Protein AF-0000000077376831 (afdb_homodimer)

Structure (mmCIF, N/CA/C/O backbone):
data_AF-0000000077376831-model_v1
#
loop_
_entity.id
_entity.type
_entity.pdbx_description
1 polymer 'RING-type domain-containing protein'
#
loop_
_atom_site.group_PDB
_atom_site.id
_atom_site.type_symbol
_atom_site.label_atom_id
_atom_site.label_alt_id
_atom_site.label_comp_id
_atom_site.label_asym_id
_atom_site.label_entity_id
_atom_site.label_seq_id
_atom_site.pdbx_PDB_ins_code
_atom_site.Cartn_x
_atom_site.Cartn_y
_atom_site.Cartn_z
_atom_site.occupancy
_atom_site.B_iso_or_equiv
_atom_site.auth_seq_id
_atom_site.auth_comp_id
_atom_site.auth_asym_id
_atom_site.auth_atom_id
_atom_site.pdbx_PDB_model_num
ATOM 1 N N . ILE A 1 1 ? -4.656 88.625 36.906 1 61.59 1 ILE A N 1
ATOM 2 C CA . ILE A 1 1 ? -3.51 87.75 37.031 1 61.59 1 ILE A CA 1
ATOM 3 C C . ILE A 1 1 ? -3.975 86.375 37.5 1 61.59 1 ILE A C 1
ATOM 5 O O . ILE A 1 1 ? -3.568 85.312 36.969 1 61.59 1 ILE A O 1
ATOM 9 N N . GLN A 1 2 ? -4.918 86.375 38.406 1 67.75 2 GLN A N 1
ATOM 10 C CA . GLN A 1 2 ? -5.398 85.125 38.906 1 67.75 2 GLN A CA 1
ATOM 11 C C . GLN A 1 2 ? -6.211 84.312 37.875 1 67.75 2 GLN A C 1
ATOM 13 O O . GLN A 1 2 ? -6.074 83.125 37.75 1 67.75 2 GLN A O 1
ATOM 18 N N . LYS A 1 3 ? -6.879 85.062 37.125 1 75.44 3 LYS A N 1
ATOM 19 C CA . LYS A 1 3 ? -7.738 84.438 36.094 1 75.44 3 LYS A CA 1
ATOM 20 C C . LYS A 1 3 ? -6.914 83.875 34.938 1 75.44 3 LYS A C 1
ATOM 22 O O . LYS A 1 3 ? -7.195 82.812 34.469 1 75.44 3 LYS A O 1
ATOM 27 N N . VAL A 1 4 ? -5.871 84.5 34.688 1 74.19 4 VAL A N 1
ATOM 28 C CA . VAL A 1 4 ? -4.996 84.125 33.594 1 74.19 4 VAL A CA 1
ATOM 29 C C . VAL A 1 4 ? -4.227 82.812 33.969 1 74.19 4 VAL A C 1
ATOM 31 O O . VAL A 1 4 ? -4.074 81.938 33.125 1 74.19 4 VAL A O 1
ATOM 34 N N . LEU A 1 5 ? -3.91 82.812 35.25 1 74.25 5 LEU A N 1
ATOM 35 C CA . LEU A 1 5 ? -3.172 81.625 35.75 1 74.25 5 LEU A CA 1
ATOM 36 C C . LEU A 1 5 ? -4.055 80.375 35.75 1 74.25 5 LEU A C 1
ATOM 38 O O . LEU A 1 5 ? -3.605 79.312 35.375 1 74.25 5 LEU A O 1
ATOM 42 N N . ALA A 1 6 ? -5.262 80.75 36.125 1 76.25 6 ALA A N 1
ATOM 43 C CA . ALA A 1 6 ? -6.23 79.688 36.156 1 76.25 6 ALA A CA 1
ATOM 44 C C . ALA A 1 6 ? -6.52 79.125 34.781 1 76.25 6 ALA A C 1
ATOM 46 O O . ALA A 1 6 ? -6.613 77.938 34.562 1 76.25 6 ALA A O 1
ATOM 47 N N . ASP A 1 7 ? -6.5 80 33.781 1 79.94 7 ASP A N 1
ATOM 48 C CA . ASP A 1 7 ? -6.781 79.625 32.406 1 79.94 7 ASP A CA 1
ATOM 49 C C . ASP A 1 7 ? -5.617 78.875 31.781 1 79.94 7 ASP A C 1
ATOM 51 O O . ASP A 1 7 ? -5.832 77.875 31.031 1 79.94 7 ASP A O 1
ATOM 55 N N . ASP A 1 8 ? -4.445 79.25 32.25 1 81.38 8 ASP A N 1
ATOM 56 C CA . ASP A 1 8 ? -3.246 78.562 31.781 1 81.38 8 ASP A CA 1
ATOM 57 C C . ASP A 1 8 ? -3.152 77.188 32.312 1 81.38 8 ASP A C 1
ATOM 59 O O . ASP A 1 8 ? -2.787 76.25 31.594 1 81.38 8 ASP A O 1
A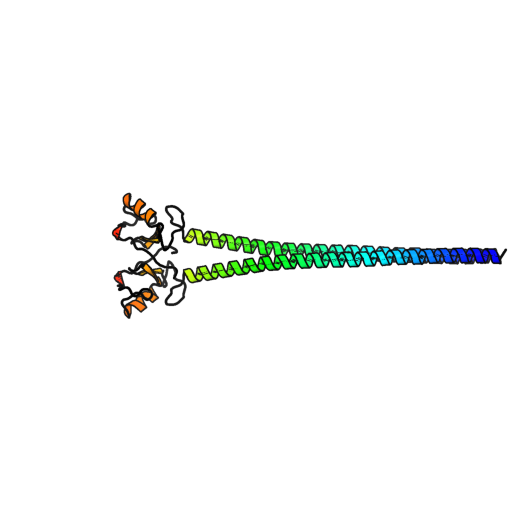TOM 63 N N . PHE A 1 9 ? -3.594 77.125 33.531 1 81.25 9 PHE A N 1
ATOM 64 C CA . PHE A 1 9 ? -3.562 75.875 34.188 1 81.25 9 PHE A CA 1
ATOM 65 C C . PHE A 1 9 ? -4.598 74.938 33.562 1 81.25 9 PHE A C 1
ATOM 67 O O . PHE A 1 9 ? -4.324 73.75 33.344 1 81.25 9 PHE A O 1
ATOM 74 N N . GLN A 1 10 ? -5.781 75.5 33.281 1 82 10 GLN A N 1
ATOM 75 C CA . GLN A 1 10 ? -6.844 74.688 32.656 1 82 10 GLN A CA 1
ATOM 76 C C . GLN A 1 10 ? -6.449 74.25 31.25 1 82 10 GLN A C 1
ATOM 78 O O . GLN A 1 10 ? -6.719 73.125 30.859 1 82 10 GLN A O 1
ATOM 83 N N . LYS A 1 11 ? -5.742 75.125 30.625 1 85.19 11 LYS A N 1
ATOM 84 C CA . LYS A 1 11 ? -5.285 74.812 29.266 1 85.19 11 LYS A CA 1
ATOM 85 C C . LYS A 1 11 ? -4.258 73.688 29.297 1 85.19 11 LYS A C 1
ATOM 87 O O . LYS A 1 11 ? -4.328 72.75 28.484 1 85.19 11 LYS A O 1
ATOM 92 N N . LYS A 1 12 ? -3.41 73.75 30.297 1 85.38 12 LYS A N 1
ATOM 93 C CA . LYS A 1 12 ? -2.383 72.688 30.438 1 85.38 12 LYS A CA 1
ATOM 94 C C . LYS A 1 12 ? -2.996 71.375 30.812 1 85.38 12 LYS A C 1
ATOM 96 O O . LYS A 1 12 ? -2.568 70.312 30.312 1 85.38 12 LYS A O 1
ATOM 101 N N . LEU A 1 13 ? -4.078 71.5 31.578 1 83.19 13 LEU A N 1
ATOM 102 C CA . LEU A 1 13 ? -4.793 70.312 31.984 1 83.19 13 LEU A CA 1
ATOM 103 C C . LEU A 1 13 ? -5.508 69.688 30.797 1 83.19 13 LEU A C 1
ATOM 105 O O . LEU A 1 13 ? -5.484 68.438 30.625 1 83.19 13 LEU A O 1
ATOM 109 N N . MET A 1 14 ? -6.066 70.5 29.938 1 84.25 14 MET A N 1
ATOM 110 C CA . MET A 1 14 ? -6.785 70.062 28.766 1 84.25 14 MET A CA 1
ATOM 111 C C . MET A 1 14 ? -5.832 69.375 27.75 1 84.25 14 MET A C 1
ATOM 113 O O . MET A 1 14 ? -6.152 68.375 27.141 1 84.25 14 MET A O 1
ATOM 117 N N . GLU A 1 15 ? -4.621 69.938 27.688 1 85.69 15 GLU A N 1
ATOM 118 C CA . GLU A 1 15 ? -3.602 69.438 26.781 1 85.69 15 GLU A CA 1
ATOM 119 C C . GLU A 1 15 ? -3.117 68.062 27.234 1 85.69 15 GLU A C 1
ATOM 121 O O . GLU A 1 15 ? -2.943 67.188 26.422 1 85.69 15 GLU A O 1
ATOM 126 N N . LYS A 1 16 ? -3.025 67.938 28.531 1 84.56 16 LYS A N 1
ATOM 127 C CA . LYS A 1 16 ? -2.555 66.688 29.078 1 84.56 16 LYS A CA 1
ATOM 128 C C . LYS A 1 16 ? -3.607 65.562 28.906 1 84.56 16 LYS A C 1
ATOM 130 O O . LYS A 1 16 ? -3.275 64.438 28.625 1 84.56 16 LYS A O 1
ATOM 135 N N . ASP A 1 17 ? -4.867 66 28.984 1 83.44 17 ASP A N 1
ATOM 136 C CA . ASP A 1 17 ? -5.965 65.062 28.812 1 83.44 17 ASP A CA 1
ATOM 137 C C . ASP A 1 17 ? -6.062 64.625 27.359 1 83.44 17 ASP A C 1
ATOM 139 O O . ASP A 1 17 ? -6.289 63.438 27.078 1 83.44 17 ASP A O 1
ATOM 143 N N . GLU A 1 18 ? -5.855 65.562 26.5 1 85.44 18 GLU A N 1
ATOM 144 C CA . GLU A 1 18 ? -5.883 65.25 25.078 1 85.44 18 GLU A CA 1
ATOM 145 C C . GLU A 1 18 ? -4.758 64.312 24.703 1 85.44 18 GLU A C 1
ATOM 147 O O . GLU A 1 18 ? -4.965 63.344 23.922 1 85.44 18 GLU A O 1
ATOM 152 N N . LEU A 1 19 ? -3.609 64.5 25.375 1 84.94 19 LEU A N 1
ATOM 153 C CA . LEU A 1 19 ? -2.465 63.625 25.141 1 84.94 19 LEU A CA 1
ATOM 154 C C . LEU A 1 19 ? -2.73 62.219 25.656 1 84.94 19 LEU A C 1
ATOM 156 O O . LEU A 1 19 ? -2.361 61.25 25.031 1 84.94 19 LEU A O 1
ATOM 160 N N . ARG A 1 20 ? -3.496 62.281 26.766 1 83.88 20 ARG A N 1
ATOM 161 C CA . ARG A 1 20 ? -3.848 61 27.359 1 83.88 20 ARG A CA 1
ATOM 162 C C . ARG A 1 20 ? -4.793 60.188 26.453 1 83.88 20 ARG A C 1
ATOM 164 O O . ARG A 1 20 ? -4.59 59 26.219 1 83.88 20 ARG A O 1
ATOM 171 N N . VAL A 1 21 ? -5.781 60.844 25.875 1 84.06 21 VAL A N 1
ATOM 172 C CA . VAL A 1 21 ? -6.777 60.188 25.016 1 84.06 21 VAL A CA 1
ATOM 173 C C . VAL A 1 21 ? -6.117 59.719 23.734 1 84.06 21 VAL A C 1
ATOM 175 O O . VAL A 1 21 ? -6.391 58.594 23.266 1 84.06 21 VAL A O 1
ATOM 178 N N . LYS A 1 22 ? -5.176 60.531 23.266 1 86.31 22 LYS A N 1
ATOM 179 C CA . LYS A 1 22 ? -4.473 60.156 22.031 1 86.31 22 LYS A CA 1
ATOM 180 C C . LYS A 1 22 ? -3.617 58.906 22.25 1 86.31 22 LYS A C 1
ATOM 182 O O . LYS A 1 22 ? -3.613 58 21.406 1 86.31 22 LYS A O 1
ATOM 187 N N . LEU A 1 23 ? -3.01 58.906 23.469 1 83.5 23 LEU A N 1
ATOM 188 C CA . LEU A 1 23 ? -2.158 57.781 23.797 1 83.5 23 LEU A CA 1
ATOM 189 C C . LEU A 1 23 ? -2.988 56.5 23.969 1 83.5 23 LEU A C 1
ATOM 191 O O . LEU A 1 23 ? -2.607 55.438 23.469 1 83.5 23 LEU A O 1
ATOM 195 N N . LEU A 1 24 ? -4.223 56.656 24.531 1 82.94 24 LEU A N 1
ATOM 196 C CA . LEU A 1 24 ? -5.121 55.5 24.734 1 82.94 24 LEU A CA 1
ATOM 197 C C . LEU A 1 24 ? -5.652 55 23.406 1 82.94 24 LEU A C 1
ATOM 199 O O . LEU A 1 24 ? -5.758 53.781 23.203 1 82.94 24 LEU A O 1
ATOM 203 N N . ASP A 1 25 ? -5.906 55.938 22.516 1 85.25 25 ASP A N 1
ATOM 204 C CA . ASP A 1 25 ? -6.426 55.562 21.203 1 85.25 25 ASP A CA 1
ATOM 205 C C . ASP A 1 25 ? -5.371 54.812 20.375 1 85.25 25 ASP A C 1
ATOM 207 O O . ASP A 1 25 ? -5.672 53.812 19.734 1 85.25 25 ASP A O 1
ATOM 211 N N . GLU A 1 26 ? -4.121 55.25 20.5 1 85.06 26 GLU A N 1
ATOM 212 C CA . GLU A 1 26 ? -3.021 54.625 19.781 1 85.06 26 GLU A CA 1
ATOM 213 C C . GLU A 1 26 ? -2.775 53.188 20.297 1 85.06 26 GLU A C 1
ATOM 215 O O . GLU A 1 26 ? -2.557 52.281 19.516 1 85.06 26 GLU A O 1
ATOM 220 N N . LEU A 1 27 ? -3.002 53.031 21.547 1 82.12 27 LEU A N 1
ATOM 221 C CA . LEU A 1 27 ? -2.787 51.75 22.172 1 82.12 27 LEU A CA 1
ATOM 222 C C . LEU A 1 27 ? -3.895 50.781 21.797 1 82.12 27 LEU A C 1
ATOM 224 O O . LEU A 1 27 ? -3.629 49.594 21.531 1 82.12 27 LEU A O 1
ATOM 228 N N . LYS A 1 28 ? -5.141 51.375 21.766 1 83.62 28 LYS A N 1
ATOM 229 C CA . LYS A 1 28 ? -6.277 50.531 21.359 1 83.62 28 LYS A CA 1
ATOM 230 C C . LYS A 1 28 ? -6.137 50.094 19.906 1 83.62 28 LYS A C 1
ATOM 232 O O . LYS A 1 28 ? -6.414 48.938 19.578 1 83.62 28 LYS A O 1
ATOM 237 N N . ASN A 1 29 ? -5.66 50.969 19.109 1 86.69 29 ASN A N 1
ATOM 238 C CA . ASN A 1 29 ? -5.469 50.625 17.703 1 86.69 29 ASN A CA 1
ATOM 239 C C . ASN A 1 29 ? -4.371 49.594 17.516 1 86.69 29 ASN A C 1
ATOM 241 O O . ASN A 1 29 ? -4.488 48.719 16.656 1 86.69 29 ASN A O 1
ATOM 245 N N . GLN A 1 30 ? -3.33 49.625 18.391 1 84.5 30 GLN A N 1
ATOM 246 C CA . GLN A 1 30 ? -2.258 48.625 18.344 1 84.5 30 GLN A CA 1
ATOM 247 C C . GLN A 1 30 ? -2.768 47.25 18.75 1 84.5 30 GLN A C 1
ATOM 249 O O . GLN A 1 30 ? -2.404 46.25 18.141 1 84.5 30 GLN A O 1
ATOM 254 N N . GLU A 1 31 ? -3.688 47.25 19.703 1 84.5 31 GLU A N 1
ATOM 255 C CA . GLU A 1 31 ? -4.281 46 20.188 1 84.5 31 GLU A CA 1
ATOM 256 C C . GLU A 1 31 ? -5.152 45.375 19.109 1 84.5 31 GLU A C 1
ATOM 258 O O . GLU A 1 31 ? -5.105 44.156 18.906 1 84.5 31 GLU A O 1
ATOM 263 N N . ILE A 1 32 ? -5.926 46.25 18.469 1 86.81 32 ILE A N 1
ATOM 264 C CA . ILE A 1 32 ? -6.805 45.75 17.406 1 86.81 32 ILE A CA 1
ATOM 265 C C . ILE A 1 32 ? -5.977 45.156 16.281 1 86.81 32 ILE A C 1
ATOM 267 O O . ILE A 1 32 ? -6.305 44.094 15.766 1 86.81 32 ILE A O 1
ATOM 271 N N . THR A 1 33 ? -4.871 45.781 15.992 1 87.56 33 THR A N 1
ATOM 272 C CA . THR A 1 33 ? -3.979 45.281 14.953 1 87.56 33 THR A CA 1
ATOM 273 C C . THR A 1 33 ? -3.367 43.938 15.359 1 87.56 33 THR A C 1
ATOM 275 O O . THR A 1 33 ? -3.287 43.031 14.539 1 87.56 33 THR A O 1
ATOM 278 N N . HIS A 1 34 ? -3.021 43.781 16.703 1 85.31 34 HIS A N 1
ATOM 279 C CA . HIS A 1 34 ? -2.455 42.562 17.203 1 85.31 34 HIS A CA 1
ATOM 280 C C . HIS A 1 34 ? -3.471 41.406 17.141 1 85.31 34 HIS A C 1
ATOM 282 O O . HIS A 1 34 ? -3.133 40.312 16.75 1 85.31 34 HIS A O 1
ATOM 288 N N . LEU A 1 35 ? -4.707 41.719 17.453 1 85.31 35 LEU A N 1
ATOM 289 C CA . LEU A 1 35 ? -5.758 40.719 17.438 1 85.31 35 LEU A CA 1
ATOM 290 C C . LEU A 1 35 ? -6.027 40.25 16 1 85.31 35 LEU A C 1
ATOM 292 O O . LEU A 1 35 ? -6.258 39.062 15.766 1 85.31 35 LEU A O 1
ATOM 296 N N . GLU A 1 36 ? -5.941 41.188 15.102 1 90.69 36 GLU A N 1
ATOM 297 C CA . GLU A 1 36 ? -6.133 40.875 13.688 1 90.69 36 GLU A CA 1
ATOM 298 C C . GLU A 1 36 ? -4.996 40 13.172 1 90.69 36 GLU A C 1
ATOM 300 O O . GLU A 1 36 ? -5.23 39.062 12.406 1 90.69 36 GLU A O 1
ATOM 305 N N . GLU A 1 37 ? -3.803 40.25 13.641 1 87.44 37 GLU A N 1
ATOM 306 C CA . GLU A 1 37 ? -2.639 39.469 13.234 1 87.44 37 GLU A CA 1
ATOM 307 C C . GLU A 1 37 ? -2.709 38.062 13.789 1 87.44 37 GLU A C 1
ATOM 309 O O . GLU A 1 37 ? -2.387 37.094 13.094 1 87.44 37 GLU A O 1
ATOM 314 N N . ILE A 1 38 ? -3.209 37.969 14.977 1 88 38 ILE A N 1
ATOM 315 C CA . ILE A 1 38 ? -3.354 36.656 15.594 1 88 38 ILE A CA 1
ATOM 316 C C . ILE A 1 38 ? -4.387 35.844 14.828 1 88 38 ILE A C 1
ATOM 318 O O . ILE A 1 38 ? -4.168 34.656 14.547 1 88 38 ILE A O 1
ATOM 322 N N . GLU A 1 39 ? -5.465 36.5 14.453 1 91.56 39 GLU A N 1
ATOM 323 C CA . GLU A 1 39 ? -6.527 35.844 13.711 1 91.56 39 GLU A CA 1
ATOM 324 C C . GLU A 1 39 ? -6.039 35.375 12.344 1 91.56 39 GLU A C 1
ATOM 326 O O . GLU A 1 39 ? -6.34 34.25 11.914 1 91.56 39 GLU A O 1
ATOM 331 N N . LYS A 1 40 ? -5.25 36.156 11.688 1 92.81 40 LYS A N 1
ATOM 332 C CA . LYS A 1 40 ? -4.688 35.812 10.391 1 92.81 40 LYS A CA 1
ATOM 333 C C . LYS A 1 40 ? -3.754 34.625 10.492 1 92.81 40 LYS A C 1
ATOM 335 O O . LYS A 1 40 ? -3.818 33.719 9.672 1 92.81 40 LYS A O 1
ATOM 340 N N . LEU A 1 41 ? -2.934 34.594 11.516 1 89.25 41 LEU A N 1
ATOM 341 C CA . LEU A 1 41 ? -2.008 33.469 11.727 1 89.25 41 LEU A CA 1
ATOM 342 C C . LEU A 1 41 ? -2.762 32.188 12.016 1 89.25 41 LEU A C 1
ATOM 344 O O . LEU A 1 41 ? -2.422 31.125 11.477 1 89.25 41 LEU A O 1
ATOM 348 N N . GLU A 1 42 ? -3.783 32.312 12.859 1 91.62 42 GLU A N 1
ATOM 349 C CA . GLU A 1 42 ? -4.609 31.172 13.188 1 91.62 42 GLU A CA 1
ATOM 350 C C . GLU A 1 42 ? -5.262 30.578 11.938 1 91.62 42 GLU A C 1
ATOM 352 O O . GLU A 1 42 ? -5.273 29.359 11.758 1 91.62 42 GLU A O 1
ATOM 357 N N . ASN A 1 43 ? -5.785 31.406 11.086 1 94.56 43 ASN A N 1
ATOM 358 C CA . ASN A 1 43 ? -6.461 30.953 9.875 1 94.56 43 ASN A CA 1
ATOM 359 C C . ASN A 1 43 ? -5.484 30.312 8.891 1 94.56 43 ASN A C 1
ATOM 361 O O . ASN A 1 43 ? -5.805 29.312 8.25 1 94.56 43 ASN A O 1
ATOM 365 N N . LYS A 1 44 ? -4.34 30.891 8.812 1 93.62 44 LYS A N 1
ATOM 366 C CA . LYS A 1 44 ? -3.301 30.328 7.949 1 93.62 44 LYS A CA 1
ATOM 367 C C . LYS A 1 44 ? -2.908 28.938 8.406 1 93.62 44 LYS A C 1
ATOM 369 O O . LYS A 1 44 ? -2.826 28.016 7.594 1 93.62 44 LYS A O 1
ATOM 374 N N . PHE A 1 45 ? -2.75 28.797 9.641 1 91.5 45 PHE A N 1
ATOM 375 C CA . PHE A 1 45 ? -2.342 27.516 10.203 1 91.5 45 PHE A CA 1
ATOM 376 C C . PHE A 1 45 ? -3.441 26.469 10.039 1 91.5 45 PHE A C 1
ATOM 378 O O . PHE A 1 45 ? -3.166 25.312 9.703 1 91.5 45 PHE A O 1
ATOM 385 N N . LYS A 1 46 ? -4.641 26.906 10.258 1 93.75 46 LYS A N 1
ATOM 386 C CA . LYS A 1 46 ? -5.785 26 10.086 1 93.75 46 LYS A CA 1
ATOM 387 C C . LYS A 1 46 ? -5.883 25.516 8.648 1 93.75 46 LYS A C 1
ATOM 389 O O . LYS A 1 46 ? -6.141 24.328 8.406 1 93.75 46 LYS A O 1
ATOM 394 N N . SER A 1 47 ? -5.629 26.375 7.719 1 96.69 47 SER A N 1
ATOM 395 C CA . SER A 1 47 ? -5.664 26.016 6.305 1 96.69 47 SER A CA 1
ATOM 396 C C . SER A 1 47 ? -4.559 25.031 5.957 1 96.69 47 SER A C 1
ATOM 398 O O . SER A 1 47 ? -4.797 24.031 5.258 1 96.69 47 SER A O 1
ATOM 400 N N . GLU A 1 48 ? -3.385 25.234 6.516 1 95.62 48 GLU A N 1
ATOM 401 C CA . GLU A 1 48 ? -2.252 24.344 6.277 1 95.62 48 GLU A CA 1
ATOM 402 C C . GLU A 1 48 ? -2.496 22.969 6.871 1 95.62 48 GLU A C 1
ATOM 404 O O . GLU A 1 48 ? -2.18 21.953 6.25 1 95.62 48 GLU A O 1
ATOM 409 N N . LEU A 1 49 ? -3.033 22.984 8.047 1 94.81 49 LEU A N 1
ATOM 410 C CA . LEU A 1 49 ? -3.354 21.719 8.703 1 94.81 49 LEU A CA 1
ATOM 411 C C . LEU A 1 49 ? -4.402 20.953 7.91 1 94.81 49 LEU A C 1
ATOM 413 O O . LEU A 1 49 ? -4.309 19.734 7.77 1 94.81 49 LEU A O 1
ATOM 417 N N . GLN A 1 50 ? -5.379 21.672 7.391 1 96.44 50 GLN A N 1
ATOM 418 C CA . GLN A 1 50 ? -6.426 21.031 6.594 1 96.44 50 GLN A CA 1
ATOM 419 C C . GLN A 1 50 ? -5.852 20.406 5.332 1 96.44 50 GLN A C 1
ATOM 421 O O . GLN A 1 50 ? -6.246 19.297 4.953 1 96.44 50 GLN A O 1
ATOM 426 N N . VAL A 1 51 ? -4.969 21.078 4.664 1 96.88 51 VAL A N 1
ATOM 427 C CA . VAL A 1 51 ? -4.32 20.547 3.463 1 96.88 51 VAL A CA 1
ATOM 428 C C . VAL A 1 51 ? -3.555 19.281 3.801 1 96.88 51 VAL A C 1
ATOM 430 O O . VAL A 1 51 ? -3.68 18.266 3.105 1 96.88 51 VAL A O 1
ATOM 433 N N . LYS A 1 52 ? -2.826 19.281 4.863 1 96.44 52 LYS A N 1
ATOM 434 C CA . LYS A 1 52 ? -2.043 18.125 5.273 1 96.44 52 LYS A CA 1
ATOM 435 C C . LYS A 1 52 ? -2.949 16.953 5.637 1 96.44 52 LYS A C 1
ATOM 437 O O . LYS A 1 52 ? -2.635 15.805 5.324 1 96.44 52 LYS A O 1
ATOM 442 N N . ASP A 1 53 ? -4.023 17.328 6.258 1 96.75 53 ASP A N 1
ATOM 443 C CA . ASP A 1 53 ? -5.004 16.312 6.602 1 96.75 53 ASP A CA 1
ATOM 444 C C . ASP A 1 53 ? -5.531 15.609 5.348 1 96.75 53 ASP A C 1
ATOM 446 O O . ASP A 1 53 ? -5.688 14.391 5.328 1 96.75 53 ASP A O 1
ATOM 450 N N . LYS A 1 54 ? -5.773 16.344 4.34 1 98 54 LYS A N 1
ATOM 451 C CA . LYS A 1 54 ? -6.273 15.789 3.086 1 98 54 LYS A CA 1
ATOM 452 C C . LYS A 1 54 ? -5.242 14.867 2.445 1 98 54 LYS A C 1
ATOM 454 O O . LYS A 1 54 ? -5.582 13.781 1.96 1 98 54 LYS A O 1
ATOM 459 N N . ILE A 1 55 ? -4.043 15.297 2.568 1 97.69 55 ILE A N 1
ATOM 460 C CA . ILE A 1 55 ? -2.961 14.508 1.983 1 97.69 55 ILE A CA 1
ATOM 461 C C . ILE A 1 55 ? -2.826 13.188 2.727 1 97.69 55 ILE A C 1
ATOM 463 O O . ILE A 1 55 ? -2.721 12.125 2.104 1 97.69 55 ILE A O 1
ATOM 467 N N . CYS A 1 56 ? -2.812 13.227 3.977 1 97.69 56 CYS A N 1
ATOM 468 C CA . CYS A 1 56 ? -2.672 12.031 4.801 1 97.69 56 CYS A CA 1
ATOM 469 C C . CYS A 1 56 ? -3.85 11.086 4.598 1 97.69 56 CYS A C 1
ATOM 471 O O . CYS A 1 56 ? -3.674 9.867 4.555 1 97.69 56 CYS A O 1
ATOM 473 N N . LEU A 1 57 ? -4.988 11.656 4.43 1 97.88 57 LEU A N 1
ATOM 474 C CA . LEU A 1 57 ? -6.172 10.836 4.188 1 97.88 57 LEU A CA 1
ATOM 475 C C . LEU A 1 57 ? -6.074 10.125 2.842 1 97.88 57 LEU A C 1
ATOM 477 O O . LEU A 1 57 ? -6.426 8.945 2.732 1 97.88 57 LEU A O 1
ATOM 481 N N . GLU A 1 58 ? -5.602 10.758 1.864 1 98.31 58 GLU A N 1
ATOM 482 C CA . GLU A 1 58 ? -5.418 10.156 0.547 1 98.31 58 GLU A CA 1
ATOM 483 C C . GLU A 1 58 ? -4.395 9.023 0.596 1 98.31 58 GLU A C 1
ATOM 485 O O . GLU A 1 58 ? -4.605 7.965 0.003 1 98.31 58 GLU A O 1
ATOM 490 N N . LEU A 1 59 ? -3.375 9.211 1.302 1 98.12 59 LEU A N 1
ATOM 491 C CA . LEU A 1 59 ? -2.354 8.18 1.462 1 98.12 59 LEU A CA 1
ATOM 492 C C . LEU A 1 59 ? -2.916 6.965 2.188 1 98.12 59 LEU A C 1
ATOM 494 O O . LEU A 1 59 ? -2.652 5.824 1.794 1 98.12 59 LEU A O 1
ATOM 498 N N . GLU A 1 60 ? -3.625 7.262 3.201 1 98.06 60 GLU A N 1
ATOM 499 C CA . GLU A 1 60 ? -4.27 6.18 3.939 1 98.06 60 GLU A CA 1
ATOM 500 C C . GLU A 1 60 ? -5.223 5.391 3.045 1 98.06 60 GLU A C 1
ATOM 502 O O . GLU A 1 60 ? -5.25 4.16 3.09 1 98.06 60 GLU A O 1
ATOM 507 N N . THR A 1 61 ? -6.008 6.051 2.299 1 98.31 61 THR A N 1
ATOM 508 C CA . THR A 1 61 ? -6.949 5.414 1.383 1 98.31 61 THR A CA 1
ATOM 509 C C . THR A 1 61 ? -6.207 4.582 0.34 1 98.31 61 THR A C 1
ATOM 511 O O . THR A 1 61 ? -6.602 3.453 0.044 1 98.31 61 THR A O 1
ATOM 514 N N . GLN A 1 62 ? -5.141 5.121 -0.213 1 98.44 62 GLN A N 1
ATOM 515 C CA . GLN A 1 62 ? -4.328 4.387 -1.179 1 98.44 62 GLN A CA 1
ATOM 516 C C . GLN A 1 62 ? -3.727 3.133 -0.552 1 98.44 62 GLN A C 1
ATOM 518 O O . GLN A 1 62 ? -3.727 2.064 -1.165 1 98.44 62 GLN A O 1
ATOM 523 N N . LEU A 1 63 ? -3.248 3.225 0.597 1 97.75 63 LEU A N 1
ATOM 524 C CA . LEU A 1 63 ? -2.67 2.1 1.324 1 97.75 63 LEU A CA 1
ATOM 525 C C . LEU A 1 63 ? -3.711 1.011 1.56 1 97.75 63 LEU A C 1
ATOM 527 O O . LEU A 1 63 ? -3.443 -0.17 1.33 1 97.75 63 LEU A O 1
ATOM 531 N N . LEU A 1 64 ? -4.871 1.391 1.993 1 97.19 64 LEU A N 1
ATOM 532 C CA . LEU A 1 64 ? -5.949 0.444 2.242 1 97.19 64 LEU A CA 1
ATOM 533 C C . LEU A 1 64 ? -6.367 -0.259 0.953 1 97.19 64 LEU A C 1
ATOM 535 O O . LEU A 1 64 ? -6.57 -1.475 0.942 1 97.19 64 LEU A O 1
ATOM 539 N N . ARG A 1 65 ? -6.473 0.449 -0.111 1 97.62 65 ARG A N 1
ATOM 540 C CA . ARG A 1 65 ? -6.836 -0.119 -1.405 1 97.62 65 ARG A CA 1
ATOM 541 C C . ARG A 1 65 ? -5.781 -1.114 -1.881 1 97.62 65 ARG A C 1
ATOM 543 O O . ARG A 1 65 ? -6.117 -2.191 -2.379 1 97.62 65 ARG A O 1
ATOM 550 N N . LEU A 1 66 ? -4.578 -0.687 -1.729 1 95.62 66 LEU A N 1
ATOM 551 C CA . LEU A 1 66 ? -3.49 -1.565 -2.139 1 95.62 66 LEU A CA 1
ATOM 552 C C . LEU A 1 66 ? -3.496 -2.855 -1.325 1 95.62 66 LEU A C 1
ATOM 554 O O . LEU A 1 66 ? -3.275 -3.939 -1.87 1 95.62 66 LEU A O 1
ATOM 558 N N . ARG A 1 67 ? -3.775 -2.787 -0.072 1 94.56 67 ARG A N 1
ATOM 559 C CA . ARG A 1 67 ? -3.857 -3.957 0.795 1 94.56 67 ARG A CA 1
ATOM 560 C C . ARG A 1 67 ? -5.02 -4.859 0.391 1 94.56 67 ARG A C 1
ATOM 562 O O . ARG A 1 67 ? -4.871 -6.082 0.329 1 94.56 67 ARG A O 1
ATOM 569 N N . GLU A 1 68 ? -6.148 -4.277 0.107 1 93.12 68 GLU A N 1
ATOM 570 C CA . GLU A 1 68 ? -7.328 -5.031 -0.308 1 93.12 68 GLU A CA 1
ATOM 571 C C . GLU A 1 68 ? -7.09 -5.738 -1.637 1 93.12 68 GLU A C 1
ATOM 573 O O . GLU A 1 68 ? -7.445 -6.91 -1.796 1 93.12 68 GLU A O 1
ATOM 578 N N . ASP A 1 69 ? -6.5 -5.039 -2.521 1 90.69 69 ASP A N 1
ATOM 579 C CA . ASP A 1 69 ? -6.184 -5.625 -3.82 1 90.69 69 ASP A CA 1
ATOM 580 C C . ASP A 1 69 ? -5.227 -6.805 -3.676 1 90.69 69 ASP A C 1
ATOM 582 O O . ASP A 1 69 ? -5.406 -7.84 -4.32 1 90.69 69 ASP A O 1
ATOM 586 N N . ASN A 1 70 ? -4.254 -6.609 -2.816 1 88.44 70 ASN A N 1
ATOM 587 C CA . ASN A 1 70 ? -3.291 -7.68 -2.564 1 88.44 70 ASN A CA 1
ATOM 588 C C . ASN A 1 70 ? -3.963 -8.906 -1.953 1 88.44 70 ASN A C 1
ATOM 590 O O . ASN A 1 70 ? -3.641 -10.039 -2.312 1 88.44 70 ASN A O 1
ATOM 594 N N . GLU A 1 71 ? -4.895 -8.641 -1.135 1 87.44 71 GLU A N 1
ATOM 595 C CA . GLU A 1 71 ? -5.617 -9.734 -0.492 1 87.44 71 GLU A CA 1
ATOM 596 C C . GLU A 1 71 ? -6.504 -10.469 -1.49 1 87.44 71 GLU A C 1
ATOM 598 O O . GLU A 1 71 ? -6.602 -11.695 -1.452 1 87.44 71 GLU A O 1
ATOM 603 N N . LEU A 1 72 ? -7.074 -9.727 -2.352 1 86.88 72 LEU A N 1
ATOM 604 C CA . LEU A 1 72 ? -7.934 -10.32 -3.371 1 86.88 72 LEU A CA 1
ATOM 605 C C . LEU A 1 72 ? -7.117 -11.156 -4.352 1 86.88 72 LEU A C 1
ATOM 607 O O . LEU A 1 72 ? -7.57 -12.211 -4.805 1 86.88 72 LEU A O 1
ATOM 611 N N . ASP A 1 73 ? -5.922 -10.711 -4.559 1 85.12 73 ASP A N 1
ATOM 612 C CA . ASP A 1 73 ? -5.047 -11.359 -5.527 1 85.12 73 ASP A CA 1
ATOM 613 C C . ASP A 1 73 ? -4.559 -12.711 -5.004 1 85.12 73 ASP A C 1
ATOM 615 O O . ASP A 1 73 ? -4.152 -13.57 -5.785 1 85.12 73 ASP A O 1
ATOM 619 N N . VAL A 1 74 ? -4.73 -12.93 -3.701 1 88 74 VAL A N 1
ATOM 620 C CA . VAL A 1 74 ? -4.18 -14.156 -3.125 1 88 74 VAL A CA 1
ATOM 621 C C . VAL A 1 74 ? -5.305 -14.984 -2.51 1 88 74 VAL A C 1
ATOM 623 O O . VAL A 1 74 ? -5.07 -15.789 -1.604 1 88 74 VAL A O 1
ATOM 626 N N . SER A 1 75 ? -6.438 -14.75 -2.971 1 91.44 75 SER A N 1
ATOM 627 C CA . SER A 1 75 ? -7.578 -15.461 -2.404 1 91.44 75 SER A CA 1
ATOM 628 C C . SER A 1 75 ? -8.102 -16.531 -3.365 1 91.44 75 SER A C 1
ATOM 630 O O . SER A 1 75 ? -8.07 -16.344 -4.582 1 91.44 75 SER A O 1
ATOM 632 N N . CYS A 1 76 ? -8.57 -17.625 -2.824 1 93.88 76 CYS A N 1
ATOM 633 C CA . CYS A 1 76 ? -9.211 -18.703 -3.576 1 93.88 76 CYS A CA 1
ATOM 634 C C . CYS A 1 76 ? -10.562 -18.25 -4.121 1 93.88 76 CYS A C 1
ATOM 636 O O . CYS A 1 76 ? -11.391 -17.734 -3.375 1 93.88 76 CYS A O 1
ATOM 638 N N . SER A 1 77 ? -10.828 -18.422 -5.363 1 92.69 77 SER A N 1
ATOM 639 C CA . SER A 1 77 ? -12.07 -17.953 -5.977 1 92.69 77 SER A CA 1
ATOM 640 C C . SER A 1 77 ? -13.258 -18.812 -5.543 1 92.69 77 SER A C 1
ATOM 642 O O . SER A 1 77 ? -14.406 -18.453 -5.793 1 92.69 77 SER A O 1
ATOM 644 N N . ILE A 1 78 ? -12.984 -19.891 -4.906 1 94.88 78 ILE A N 1
ATOM 645 C CA . ILE A 1 78 ? -14.078 -20.766 -4.496 1 94.88 78 ILE A CA 1
ATOM 646 C C . ILE A 1 78 ? -14.547 -20.375 -3.096 1 94.88 78 ILE A C 1
ATOM 648 O O . ILE A 1 78 ? -15.75 -20.203 -2.869 1 94.88 78 ILE A O 1
ATOM 652 N N . CYS A 1 79 ? -13.641 -20.266 -2.166 1 95.62 79 CYS A N 1
ATOM 653 C CA . CYS A 1 79 ? -14.047 -20 -0.79 1 95.62 79 CYS A CA 1
ATOM 654 C C . CYS A 1 79 ? -13.75 -18.562 -0.397 1 95.62 79 CYS A C 1
ATOM 656 O O . CYS A 1 79 ? -14.172 -18.094 0.664 1 95.62 79 CYS A O 1
ATOM 658 N N . LEU A 1 80 ? -12.969 -17.875 -1.066 1 93.12 80 LEU A N 1
ATOM 659 C CA . LEU A 1 80 ? -12.625 -16.469 -0.922 1 93.12 80 LEU A CA 1
ATOM 660 C C . LEU A 1 80 ? -11.648 -16.266 0.236 1 93.12 80 LEU A C 1
ATOM 662 O O . LEU A 1 80 ? -11.344 -15.125 0.598 1 93.12 80 LEU A O 1
ATOM 666 N N . ASP A 1 81 ? -11.117 -17.391 0.746 1 94.25 81 ASP A N 1
ATOM 667 C CA . ASP A 1 81 ? -10.047 -17.297 1.739 1 94.25 81 ASP A CA 1
ATOM 668 C C . ASP A 1 81 ? -8.68 -17.234 1.07 1 94.25 81 ASP A C 1
ATOM 670 O O . ASP A 1 81 ? -8.492 -17.766 -0.023 1 94.25 81 ASP A O 1
ATOM 674 N N . PRO A 1 82 ? -7.809 -16.547 1.766 1 91.62 82 PRO A N 1
ATOM 675 C CA . PRO A 1 82 ? -6.445 -16.531 1.227 1 91.62 82 PRO A CA 1
ATOM 676 C C . PRO A 1 82 ? -5.797 -17.922 1.236 1 91.62 82 PRO A C 1
ATOM 678 O O . PRO A 1 82 ? -5.992 -18.688 2.182 1 91.62 82 PRO A O 1
ATOM 681 N N . TRP A 1 83 ? -5.207 -18.234 0.108 1 90.31 83 TRP A N 1
ATOM 682 C CA . TRP A 1 83 ? -4.43 -19.469 0.12 1 90.31 83 TRP A CA 1
ATOM 683 C C . TRP A 1 83 ? -3.035 -19.234 0.687 1 90.31 83 TRP A C 1
ATOM 685 O O . TRP A 1 83 ? -2.6 -18.078 0.818 1 90.31 83 TRP A O 1
ATOM 695 N N . THR A 1 84 ? -2.406 -20.359 1.088 1 90.81 84 THR A N 1
ATOM 696 C CA . THR A 1 84 ? -1.064 -20.312 1.661 1 90.81 84 THR A CA 1
ATOM 697 C C . THR A 1 84 ? -0.103 -21.172 0.844 1 90.81 84 THR A C 1
ATOM 699 O O . THR A 1 84 ? -0.524 -21.906 -0.06 1 90.81 84 THR A O 1
ATOM 702 N N . PHE A 1 85 ? 1.2 -20.938 1.111 1 88.31 85 PHE A N 1
ATOM 703 C CA . PHE A 1 85 ? 2.201 -21.734 0.405 1 88.31 85 PHE A CA 1
ATOM 704 C C . PHE A 1 85 ? 2.516 -23.016 1.168 1 88.31 85 PHE A C 1
ATOM 706 O O . PHE A 1 85 ? 3.176 -23.906 0.639 1 88.31 85 PHE A O 1
ATOM 713 N N . THR A 1 86 ? 2.08 -22.953 2.42 1 87.69 86 THR A N 1
ATOM 714 C CA . THR A 1 86 ? 2.229 -24.141 3.27 1 87.69 86 THR A CA 1
ATOM 715 C C . THR A 1 86 ? 0.936 -24.422 4.027 1 87.69 86 THR A C 1
ATOM 717 O O . THR A 1 86 ? 0.066 -23.547 4.133 1 87.69 86 THR A O 1
ATOM 720 N N . GLY A 1 87 ? 0.76 -25.625 4.426 1 91.25 87 GLY A N 1
ATOM 721 C CA . GLY A 1 87 ? -0.377 -25.953 5.27 1 91.25 87 GLY A CA 1
ATOM 722 C C . GLY A 1 87 ? -1.575 -26.453 4.488 1 91.25 87 GLY A C 1
ATOM 723 O O . GLY A 1 87 ? -1.421 -27.031 3.406 1 91.25 87 GLY A O 1
ATOM 724 N N . HIS A 1 88 ? -2.807 -26.25 5.016 1 93.88 88 HIS A N 1
ATOM 725 C CA . HIS A 1 88 ? -4.02 -26.906 4.527 1 93.88 88 HIS A CA 1
ATOM 726 C C . HIS A 1 88 ? -4.531 -26.219 3.262 1 93.88 88 HIS A C 1
ATOM 728 O O . HIS A 1 88 ? -4.824 -26.891 2.27 1 93.88 88 HIS A O 1
ATOM 734 N N . HIS A 1 89 ? -4.621 -24.875 3.24 1 95.94 89 HIS A N 1
ATOM 735 C CA . HIS A 1 89 ? -5.188 -24.141 2.111 1 95.94 89 HIS A CA 1
ATOM 736 C C . HIS A 1 89 ? -4.094 -23.688 1.149 1 95.94 89 HIS A C 1
ATOM 738 O O . HIS A 1 89 ? -4.008 -22.5 0.818 1 95.94 89 HIS A O 1
ATOM 744 N N . ARG A 1 90 ? -3.404 -24.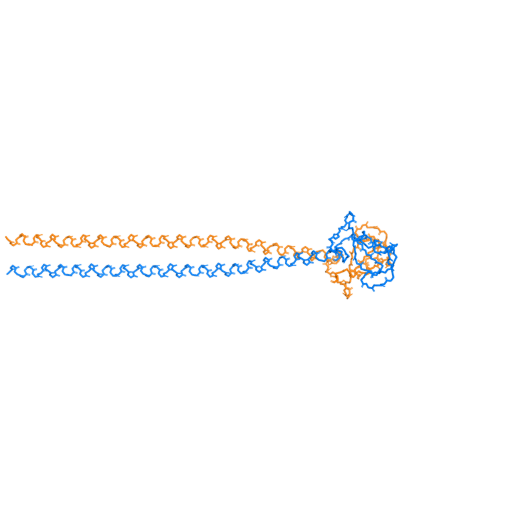719 0.634 1 96.06 90 ARG A N 1
ATOM 745 C CA . ARG A 1 90 ? -2.24 -24.469 -0.209 1 96.06 90 ARG A CA 1
ATOM 746 C C . ARG A 1 90 ? -2.66 -24.078 -1.623 1 96.06 90 ARG A C 1
ATOM 748 O O . ARG A 1 90 ? -3.639 -24.609 -2.152 1 96.06 90 ARG A O 1
ATOM 755 N N . LEU A 1 91 ? -1.816 -23.266 -2.172 1 95.56 91 LEU A N 1
ATOM 756 C CA . LEU A 1 91 ? -2.027 -22.812 -3.543 1 95.56 91 LEU A CA 1
ATOM 757 C C . LEU A 1 91 ? -1.709 -23.938 -4.535 1 95.56 91 LEU A C 1
ATOM 759 O O . LEU A 1 91 ? -0.656 -24.562 -4.445 1 95.56 91 LEU A O 1
ATOM 763 N N . VAL A 1 92 ? -2.633 -24.094 -5.469 1 96.62 92 VAL A N 1
ATOM 764 C CA . VAL A 1 92 ? -2.418 -25.109 -6.496 1 96.62 92 VAL A CA 1
ATOM 765 C C . VAL A 1 92 ? -2.914 -24.594 -7.844 1 96.62 92 VAL A C 1
ATOM 767 O O . VAL A 1 92 ? -3.721 -23.656 -7.898 1 96.62 92 VAL A O 1
ATOM 770 N N . ALA A 1 93 ? -2.422 -25.203 -8.898 1 96.75 93 ALA A N 1
ATOM 771 C CA . ALA A 1 93 ? -2.873 -24.922 -10.266 1 96.75 93 ALA A CA 1
ATOM 772 C C . ALA A 1 93 ? -3.443 -26.188 -10.914 1 96.75 93 ALA A C 1
ATOM 774 O O . ALA A 1 93 ? -2.934 -27.281 -10.711 1 96.75 93 ALA A O 1
ATOM 775 N N . LEU A 1 94 ? -4.453 -25.938 -11.695 1 96.88 94 LEU A N 1
ATOM 776 C CA . LEU A 1 94 ? -4.973 -27 -12.555 1 96.88 94 LEU A CA 1
ATOM 777 C C . LEU A 1 94 ? -4.195 -27.062 -13.859 1 96.88 94 LEU A C 1
ATOM 779 O O . LEU A 1 94 ? -3.322 -26.234 -14.117 1 96.88 94 LEU A O 1
ATOM 783 N N . SER A 1 95 ? -4.504 -28.094 -14.703 1 96.38 95 SER A N 1
ATOM 784 C CA . SER A 1 95 ? -3.811 -28.25 -15.977 1 96.38 95 SER A CA 1
ATOM 785 C C . SER A 1 95 ? -4.109 -27.078 -16.906 1 96.38 95 SER A C 1
ATOM 787 O O . SER A 1 95 ? -3.301 -26.75 -17.781 1 96.38 95 SER A O 1
ATOM 789 N N . CYS A 1 96 ? -5.23 -26.406 -16.625 1 95.69 96 CYS A N 1
ATOM 790 C CA . CYS A 1 96 ? -5.617 -25.266 -17.469 1 95.69 96 CYS A CA 1
ATOM 791 C C . CYS A 1 96 ? -4.883 -24 -17.047 1 95.69 96 CYS A C 1
ATOM 793 O O . CYS A 1 96 ? -4.949 -22.984 -17.734 1 95.69 96 CYS A O 1
ATOM 795 N N . GLY A 1 97 ? -4.328 -24.047 -15.883 1 96.06 97 GLY A N 1
ATOM 796 C CA . GLY A 1 97 ? -3.518 -22.922 -15.453 1 96.06 97 GLY A CA 1
ATOM 797 C C . GLY A 1 97 ? -4.215 -22.047 -14.43 1 96.06 97 GLY A C 1
ATOM 798 O O . GLY A 1 97 ? -3.623 -21.094 -13.914 1 96.06 97 GLY A O 1
ATOM 799 N N . HIS A 1 98 ? -5.398 -22.344 -14.039 1 95.44 98 HIS A N 1
ATOM 800 C CA . HIS A 1 98 ? -6.117 -21.562 -13.039 1 95.44 98 HIS A CA 1
ATOM 801 C C . HIS A 1 98 ? -5.777 -22.031 -11.625 1 95.44 98 HIS A C 1
ATOM 803 O O . HIS A 1 98 ? -5.449 -23.188 -11.406 1 95.44 98 HIS A O 1
ATOM 809 N N . LEU A 1 99 ? -5.965 -21.062 -10.727 1 95.06 99 LEU A N 1
ATOM 810 C CA . LEU A 1 99 ? -5.43 -21.25 -9.383 1 95.06 99 LEU A CA 1
ATOM 811 C C . LEU A 1 99 ? -6.559 -21.375 -8.359 1 95.06 99 LEU A C 1
ATOM 813 O O . LEU A 1 99 ? -7.57 -20.672 -8.469 1 95.06 99 LEU A O 1
ATOM 817 N N . PHE A 1 100 ? -6.273 -22.188 -7.32 1 95.69 100 PHE A N 1
ATOM 818 C CA . PHE A 1 100 ? -7.238 -22.406 -6.25 1 95.69 100 PHE A CA 1
ATOM 819 C C . PHE A 1 100 ? -6.539 -22.906 -4.984 1 95.69 100 PHE A C 1
ATOM 821 O O . PHE A 1 100 ? -5.352 -23.219 -5.012 1 95.69 100 PHE A O 1
ATOM 828 N N . GLY A 1 101 ? -7.285 -22.859 -3.904 1 96.19 101 GLY A N 1
ATOM 829 C CA . GLY A 1 101 ? -6.844 -23.609 -2.732 1 96.19 101 GLY A CA 1
ATOM 830 C C . GLY A 1 101 ? -7.047 -25.109 -2.863 1 96.19 101 GLY A C 1
ATOM 831 O O . GLY A 1 101 ? -8.047 -25.547 -3.42 1 96.19 101 GLY A O 1
ATOM 832 N N . ASP A 1 102 ? -6.18 -25.812 -2.375 1 97.12 102 ASP A N 1
ATOM 833 C CA . ASP A 1 102 ? -6.102 -27.25 -2.588 1 97.12 102 ASP A CA 1
ATOM 834 C C . ASP A 1 102 ? -7.383 -27.938 -2.135 1 97.12 102 ASP A C 1
ATOM 836 O O . ASP A 1 102 ? -8.062 -28.594 -2.936 1 97.12 102 ASP A O 1
ATOM 840 N N . PRO A 1 103 ? -7.793 -27.703 -0.869 1 98 103 PRO A N 1
ATOM 841 C CA . PRO A 1 103 ? -8.984 -28.438 -0.446 1 98 103 PRO A CA 1
ATOM 842 C C . PRO A 1 103 ? -10.234 -28.031 -1.221 1 98 103 PRO A C 1
ATOM 844 O O . PRO A 1 103 ? -11.109 -28.859 -1.473 1 98 103 PRO A O 1
ATOM 847 N N . CYS A 1 104 ? -10.227 -26.859 -1.601 1 97.69 104 CYS A N 1
ATOM 848 C CA . CYS A 1 104 ? -11.406 -26.344 -2.291 1 97.69 104 CYS A CA 1
ATOM 849 C C . CYS A 1 104 ? -11.539 -26.953 -3.682 1 97.69 104 CYS A C 1
ATOM 851 O O . CYS A 1 104 ? -12.609 -27.422 -4.062 1 97.69 104 CYS A O 1
ATOM 853 N N . ILE A 1 105 ? -10.5 -27 -4.398 1 97.25 105 ILE A N 1
ATOM 854 C CA . ILE A 1 105 ? -10.586 -27.469 -5.777 1 97.25 105 ILE A CA 1
ATOM 855 C C . ILE A 1 105 ? -10.75 -28.984 -5.801 1 97.25 105 ILE A C 1
ATOM 857 O O . ILE A 1 105 ? -11.445 -29.531 -6.66 1 97.25 105 ILE A O 1
ATOM 861 N N . ARG A 1 106 ? -10.133 -29.625 -4.898 1 97.94 106 ARG A N 1
ATOM 862 C CA . ARG A 1 106 ? -10.312 -31.062 -4.836 1 97.94 106 ARG A CA 1
ATOM 863 C C . ARG A 1 106 ? -11.758 -31.422 -4.531 1 97.94 106 ARG A C 1
ATOM 865 O O . ARG A 1 106 ? -12.305 -32.375 -5.117 1 97.94 106 ARG A O 1
ATOM 872 N N . ALA A 1 107 ? -12.32 -30.609 -3.641 1 97.69 107 ALA A N 1
ATOM 873 C CA . ALA A 1 107 ? -13.734 -30.812 -3.334 1 97.69 107 ALA A CA 1
ATOM 874 C C . ALA A 1 107 ? -14.602 -30.562 -4.562 1 97.69 107 ALA A C 1
ATOM 876 O O . ALA A 1 107 ? -15.539 -31.328 -4.828 1 97.69 107 ALA A O 1
ATOM 877 N N . TYR A 1 108 ? -14.297 -29.578 -5.211 1 97.94 108 TYR A N 1
ATOM 878 C CA . TYR A 1 108 ? -15.055 -29.219 -6.406 1 97.94 108 TYR A CA 1
ATOM 879 C C . TYR A 1 108 ? -14.93 -30.312 -7.469 1 97.94 108 TYR A C 1
ATOM 881 O O . TYR A 1 108 ? -15.93 -30.734 -8.055 1 97.94 108 TYR A O 1
ATOM 889 N N . LEU A 1 109 ? -13.711 -30.859 -7.723 1 97.44 109 LEU A N 1
ATOM 890 C CA . LEU A 1 109 ? -13.43 -31.812 -8.789 1 97.44 109 LEU A CA 1
ATOM 891 C C . LEU A 1 109 ? -14.031 -33.188 -8.453 1 97.44 109 LEU A C 1
ATOM 893 O O . LEU A 1 109 ? -14.219 -34 -9.344 1 97.44 109 LEU A O 1
ATOM 897 N N . ALA A 1 110 ? -14.281 -33.312 -7.195 1 96.81 110 ALA A N 1
ATOM 898 C CA . ALA A 1 110 ? -14.961 -34.562 -6.801 1 96.81 110 ALA A CA 1
ATOM 899 C C . ALA A 1 110 ? -16.375 -34.625 -7.367 1 96.81 110 ALA A C 1
ATOM 901 O O . ALA A 1 110 ? -16.922 -35.688 -7.598 1 96.81 110 ALA A O 1
ATOM 902 N N . LYS A 1 111 ? -16.891 -33.438 -7.664 1 96.19 111 LYS A N 1
ATOM 903 C CA . LYS A 1 111 ? -18.266 -33.344 -8.172 1 96.19 111 LYS A CA 1
ATOM 904 C C . LYS A 1 111 ? -18.266 -33.094 -9.68 1 96.19 111 LYS A C 1
ATOM 906 O O . LYS A 1 111 ? -19.109 -33.656 -10.398 1 96.19 111 LYS A O 1
ATOM 911 N N . ALA A 1 112 ? -17.375 -32.25 -10.156 1 94.94 112 ALA A N 1
ATOM 912 C CA . ALA A 1 112 ? -17.297 -31.859 -11.562 1 94.94 112 ALA A CA 1
ATOM 913 C C . ALA A 1 112 ? -15.844 -31.891 -12.047 1 94.94 112 ALA A C 1
ATOM 915 O O . ALA A 1 112 ? -14.992 -31.172 -11.523 1 94.94 112 ALA A O 1
ATOM 916 N N . GLN A 1 113 ? -15.578 -32.625 -13.078 1 96.06 113 GLN A N 1
ATOM 917 C CA . GLN A 1 113 ? -14.227 -32.75 -13.617 1 96.06 113 GLN A CA 1
ATOM 918 C C . GLN A 1 113 ? -13.914 -31.641 -14.602 1 96.06 113 GLN A C 1
ATOM 920 O O . GLN A 1 113 ? -13.453 -31.891 -15.719 1 96.06 113 GLN A O 1
ATOM 925 N N . MET A 1 114 ? -14.219 -30.406 -14.156 1 97.19 114 MET A N 1
ATOM 926 C CA . MET A 1 114 ? -13.938 -29.219 -14.969 1 97.19 114 MET A CA 1
ATOM 927 C C . MET A 1 114 ? -13.477 -28.062 -14.086 1 97.19 114 MET A C 1
ATOM 929 O O . MET A 1 114 ? -13.844 -27.984 -12.914 1 97.19 114 MET A O 1
ATOM 933 N N . CYS A 1 115 ? -12.773 -27.203 -14.688 1 96.69 115 CYS A N 1
ATOM 934 C CA . CYS A 1 115 ? -12.328 -26 -13.977 1 96.69 115 CYS A CA 1
ATOM 935 C C . CYS A 1 115 ? -13.5 -25.078 -13.688 1 96.69 115 CYS A C 1
ATOM 937 O O . CYS A 1 115 ? -14.273 -24.75 -14.586 1 96.69 115 CYS A O 1
ATOM 939 N N . PRO A 1 116 ? -13.625 -24.562 -12.484 1 95.38 116 PRO A N 1
ATOM 940 C CA . PRO A 1 116 ? -14.727 -23.656 -12.156 1 95.38 116 PRO A CA 1
ATOM 941 C C . PRO A 1 116 ? -14.648 -22.344 -12.914 1 95.38 116 PRO A C 1
ATOM 943 O O . PRO A 1 116 ? -15.656 -21.625 -13.023 1 95.38 116 PRO A O 1
ATOM 946 N N . HIS A 1 117 ? -13.555 -22.125 -13.453 1 93.81 117 HIS A N 1
ATOM 947 C CA . HIS A 1 117 ? -13.359 -20.812 -14.07 1 93.81 117 HIS A CA 1
ATOM 948 C C . HIS A 1 117 ? -13.547 -20.875 -15.578 1 93.81 117 HIS A C 1
ATOM 950 O O . HIS A 1 117 ? -14.32 -20.109 -16.141 1 93.81 117 HIS A O 1
ATOM 956 N N . CYS A 1 118 ? -12.891 -21.781 -16.234 1 95.12 118 CYS A N 1
ATOM 957 C CA . CYS A 1 118 ? -12.906 -21.781 -17.688 1 95.12 118 CYS A CA 1
ATOM 958 C C . CYS A 1 118 ? -13.68 -22.984 -18.219 1 95.12 118 CYS A C 1
ATOM 960 O O . CYS A 1 118 ? -13.906 -23.109 -19.422 1 95.12 118 CYS A O 1
ATOM 962 N N . ARG A 1 119 ? -13.906 -23.969 -17.438 1 96.38 119 ARG A N 1
ATOM 963 C CA . ARG A 1 119 ? -14.719 -25.156 -17.734 1 96.38 119 ARG A CA 1
ATOM 964 C C . ARG A 1 119 ? -13.938 -26.172 -18.547 1 96.38 119 ARG A C 1
ATOM 966 O O . ARG A 1 119 ? -14.516 -27.094 -19.125 1 96.38 119 ARG A O 1
ATOM 973 N N . ALA A 1 120 ? -12.688 -25.969 -18.625 1 96.88 120 ALA A N 1
ATOM 974 C CA . ALA A 1 120 ? -11.867 -27 -19.266 1 96.88 120 ALA A CA 1
ATOM 975 C C . ALA A 1 120 ? -11.891 -28.297 -18.469 1 96.88 120 ALA A C 1
ATOM 977 O O . ALA A 1 120 ? -11.953 -28.281 -17.234 1 96.88 120 ALA A O 1
ATOM 978 N N . TYR A 1 121 ? -11.781 -29.406 -19.156 1 97.69 121 TYR A N 1
ATOM 979 C CA . TYR A 1 121 ? -11.688 -30.703 -18.484 1 97.69 121 TYR A CA 1
ATOM 980 C C . TYR A 1 121 ? -10.367 -30.828 -17.734 1 97.69 121 TYR A C 1
ATOM 982 O O . TYR A 1 121 ? -9.297 -30.578 -18.297 1 97.69 121 TYR A O 1
ATOM 990 N N . VAL A 1 122 ? -10.523 -31.156 -16.453 1 96.94 122 VAL A N 1
ATOM 991 C CA . VAL A 1 122 ? -9.328 -31.297 -15.633 1 96.94 122 VAL A CA 1
ATOM 992 C C . VAL A 1 122 ? -9.445 -32.531 -14.75 1 96.94 122 VAL A C 1
ATOM 994 O O . VAL A 1 122 ? -10.547 -32.906 -14.352 1 96.94 122 VAL A O 1
ATOM 997 N N . SER A 1 123 ? -8.234 -33.125 -14.477 1 95.44 123 SER A N 1
ATOM 998 C CA . SER A 1 123 ? -8.156 -34.281 -13.562 1 95.44 123 SER A CA 1
ATOM 999 C C . SER A 1 123 ? -7.461 -33.875 -12.258 1 95.44 123 SER A C 1
ATOM 1001 O O . SER A 1 123 ? -6.512 -33.094 -12.266 1 95.44 123 SER A O 1
ATOM 1003 N N . PRO A 1 124 ? -7.852 -34.5 -11.117 1 96.25 124 PRO A N 1
ATOM 1004 C CA . PRO A 1 124 ? -7.16 -34.25 -9.852 1 96.25 124 PRO A CA 1
ATOM 1005 C C . PRO A 1 124 ? -5.68 -34.625 -9.906 1 96.25 124 PRO A C 1
ATOM 1007 O O . PRO A 1 124 ? -4.879 -34.062 -9.133 1 96.25 124 PRO A O 1
ATOM 1010 N N . LEU A 1 125 ? -5.305 -35.438 -10.883 1 94.75 125 LEU A N 1
ATOM 1011 C CA . LEU A 1 125 ? -3.926 -35.875 -11 1 94.75 125 LEU A CA 1
ATOM 1012 C C . LEU A 1 125 ? -3.037 -34.781 -11.57 1 94.75 125 LEU A C 1
ATOM 1014 O O . LEU A 1 125 ? -1.811 -34.844 -11.461 1 94.75 125 LEU A O 1
ATOM 1018 N N . ASP A 1 126 ? -3.727 -33.781 -12.047 1 91.75 126 ASP A N 1
ATOM 1019 C CA . ASP A 1 126 ? -2.949 -32.719 -12.719 1 91.75 126 ASP A CA 1
ATOM 1020 C C . ASP A 1 126 ? -2.73 -31.531 -11.797 1 91.75 126 ASP A C 1
ATOM 1022 O O . ASP A 1 126 ? -2.148 -30.531 -12.211 1 91.75 126 ASP A O 1
ATOM 1026 N N . ILE A 1 127 ? -3.188 -31.703 -10.594 1 97.44 127 ILE A N 1
ATOM 1027 C CA . ILE A 1 127 ? -3.031 -30.609 -9.641 1 97.44 127 ILE A CA 1
ATOM 1028 C C . ILE A 1 127 ? -1.557 -30.438 -9.289 1 97.44 127 ILE A C 1
ATOM 1030 O O . ILE A 1 127 ? -0.867 -31.422 -8.984 1 97.44 127 ILE A O 1
ATOM 1034 N N . ARG A 1 128 ? -1.161 -29.156 -9.391 1 97.06 128 ARG A N 1
ATOM 1035 C CA . ARG A 1 128 ? 0.234 -28.844 -9.102 1 97.06 128 ARG A CA 1
ATOM 1036 C C . ARG A 1 128 ? 0.345 -27.859 -7.949 1 97.06 128 ARG A C 1
ATOM 1038 O O . ARG A 1 128 ? -0.257 -26.781 -7.984 1 97.06 128 ARG A O 1
ATOM 1045 N N . TYR A 1 129 ? 1.1 -28.25 -6.98 1 96.56 129 TYR A N 1
ATOM 1046 C CA . TYR A 1 129 ? 1.398 -27.312 -5.914 1 96.56 129 TYR A CA 1
ATOM 1047 C C . TYR A 1 129 ? 2.338 -26.203 -6.406 1 96.56 129 TYR A C 1
ATOM 1049 O O . TYR A 1 129 ? 3.291 -26.484 -7.141 1 96.56 129 TYR A O 1
ATOM 1057 N N . LEU A 1 130 ? 2.031 -25.016 -5.953 1 95.31 130 LEU A N 1
ATOM 1058 C CA . LEU A 1 130 ? 2.859 -23.891 -6.387 1 95.31 130 LEU A CA 1
ATOM 1059 C C . LEU A 1 130 ? 3.59 -23.266 -5.207 1 95.31 130 LEU A C 1
ATOM 1061 O O . LEU A 1 130 ? 3.072 -23.25 -4.086 1 95.31 130 LEU A O 1
ATOM 1065 N N . TYR A 1 131 ? 4.766 -22.844 -5.629 1 90.88 131 TYR A N 1
ATOM 1066 C CA . TYR A 1 131 ? 5.574 -22.156 -4.625 1 90.88 131 TYR A CA 1
ATOM 1067 C C . TYR A 1 131 ? 5.934 -20.75 -5.082 1 90.88 131 TYR A C 1
ATOM 1069 O O . TYR A 1 131 ? 6.609 -20.562 -6.094 1 90.88 131 TYR A O 1
ATOM 1077 N N . GLY A 1 132 ? 5.312 -19.812 -4.578 1 79.75 132 GLY A N 1
ATOM 1078 C CA . GLY A 1 132 ? 5.496 -18.406 -4.926 1 79.75 132 GLY A CA 1
ATOM 1079 C C . GLY A 1 132 ? 4.188 -17.656 -5.102 1 79.75 132 GLY A C 1
ATOM 1080 O O . GLY A 1 132 ? 3.115 -18.266 -5.102 1 79.75 132 GLY A O 1
ATOM 1081 N N . ARG A 1 133 ? 4.355 -16.406 -5.203 1 74.31 133 ARG A N 1
ATOM 1082 C CA . ARG A 1 133 ? 3.164 -15.594 -5.402 1 74.31 133 ARG A CA 1
ATOM 1083 C C . ARG A 1 133 ? 2.941 -15.305 -6.883 1 74.31 133 ARG A C 1
ATOM 1085 O O . ARG A 1 133 ? 3.785 -14.68 -7.531 1 74.31 133 ARG A O 1
ATOM 1092 N N . PRO A 1 134 ? 1.806 -15.922 -7.379 1 68.31 134 PRO A N 1
ATOM 1093 C CA . PRO A 1 134 ? 1.519 -15.609 -8.781 1 68.31 134 PRO A CA 1
ATOM 1094 C C . PRO A 1 134 ? 1.114 -14.148 -8.977 1 68.31 134 PRO A C 1
ATOM 1096 O O . PRO A 1 134 ? 0.641 -13.5 -8.039 1 68.31 134 PRO A O 1
ATOM 1099 N N . ILE B 1 1 ? -2.842 83 48.438 1 61.22 1 ILE B N 1
ATOM 1100 C CA . ILE B 1 1 ? -3.939 82.5 47.594 1 61.22 1 ILE B CA 1
ATOM 1101 C C . ILE B 1 1 ? -3.404 82.125 46.219 1 61.22 1 ILE B C 1
ATOM 1103 O O . ILE B 1 1 ? -3.746 81.062 45.719 1 61.22 1 ILE B O 1
ATOM 1107 N N . GLN B 1 2 ? -2.516 82.875 45.75 1 67.06 2 GLN B N 1
ATOM 1108 C CA . GLN B 1 2 ? -1.971 82.562 44.438 1 67.06 2 GLN B CA 1
ATOM 1109 C C . GLN B 1 2 ? -1.07 81.312 44.469 1 67.06 2 GLN B C 1
ATOM 1111 O O . GLN B 1 2 ? -1.116 80.5 43.562 1 67.06 2 GLN B O 1
ATOM 1116 N N . LYS B 1 3 ? -0.407 81.188 45.531 1 73.62 3 LYS B N 1
ATOM 1117 C CA . LYS B 1 3 ? 0.528 80.125 45.656 1 73.62 3 LYS B CA 1
ATOM 1118 C C . LYS B 1 3 ? -0.212 78.75 45.875 1 73.62 3 LYS B C 1
ATOM 1120 O O . LYS B 1 3 ? 0.157 77.75 45.312 1 73.62 3 LYS B O 1
ATOM 1125 N N . VAL B 1 4 ? -1.277 78.875 46.469 1 74.5 4 VAL B N 1
ATOM 1126 C CA . VAL B 1 4 ? -2.088 77.688 46.781 1 74.5 4 VAL B CA 1
ATOM 1127 C C . VAL B 1 4 ? -2.789 77.188 45.531 1 74.5 4 VAL B C 1
ATOM 1129 O O . VAL B 1 4 ? -2.861 76 45.312 1 74.5 4 VAL B O 1
ATOM 1132 N N . LEU B 1 5 ? -3.154 78.125 44.688 1 74.25 5 LEU B N 1
ATOM 1133 C CA . LEU B 1 5 ? -3.838 77.812 43.469 1 74.25 5 LEU B CA 1
ATOM 1134 C C . LEU B 1 5 ? -2.881 77.125 42.469 1 74.25 5 LEU B C 1
ATOM 1136 O O . LEU B 1 5 ? -3.246 76.188 41.812 1 74.25 5 LEU B O 1
ATOM 1140 N N . ALA B 1 6 ? -1.713 77.75 42.562 1 76.25 6 ALA B N 1
ATOM 1141 C CA . ALA B 1 6 ? -0.68 77.188 41.688 1 76.25 6 ALA B CA 1
ATOM 1142 C C . ALA B 1 6 ? -0.301 75.75 42.094 1 76.25 6 ALA B C 1
ATOM 1144 O O . ALA B 1 6 ? -0.125 74.875 41.25 1 76.25 6 ALA B O 1
ATOM 1145 N N . ASP B 1 7 ? -0.332 75.5 43.344 1 80.25 7 ASP B N 1
ATOM 1146 C CA . ASP B 1 7 ? 0.025 74.188 43.906 1 80.25 7 ASP B CA 1
ATOM 1147 C C . ASP B 1 7 ? -1.063 73.125 43.625 1 80.25 7 ASP B C 1
ATOM 1149 O O . ASP B 1 7 ? -0.766 72 43.312 1 80.25 7 ASP B O 1
ATOM 1153 N N . ASP B 1 8 ? -2.281 73.688 43.625 1 81.38 8 ASP B N 1
ATOM 1154 C CA . ASP B 1 8 ? -3.416 72.812 43.344 1 81.38 8 ASP B CA 1
ATOM 1155 C C . ASP B 1 8 ? -3.438 72.438 41.875 1 81.38 8 ASP B C 1
ATOM 1157 O O . ASP B 1 8 ? -3.713 71.25 41.562 1 81.38 8 ASP B O 1
ATOM 1161 N N . PHE B 1 9 ? -3.037 73.375 41.156 1 81.31 9 PHE B N 1
ATOM 1162 C CA . PHE B 1 9 ? -3.006 73.125 39.719 1 81.31 9 PHE B CA 1
ATOM 1163 C C . PHE B 1 9 ? -1.887 72.188 39.375 1 81.31 9 PHE B C 1
ATOM 1165 O O . PHE B 1 9 ? -2.074 71.25 38.531 1 81.31 9 PHE B O 1
ATOM 1172 N N . GLN B 1 10 ? -0.735 72.375 40.031 1 82 10 GLN B N 1
ATOM 1173 C CA . GLN B 1 10 ? 0.401 71.438 39.812 1 82 10 GLN B CA 1
ATOM 1174 C C . GLN B 1 10 ? 0.089 70.062 40.281 1 82 10 GLN B C 1
ATOM 1176 O O . GLN B 1 10 ? 0.447 69.062 39.594 1 82 10 GLN B O 1
ATOM 1181 N N . LYS B 1 11 ? -0.645 70 41.344 1 85.44 11 LYS B N 1
ATOM 1182 C CA . LYS B 1 11 ? -1.029 68.75 41.875 1 85.44 11 LYS B CA 1
ATOM 1183 C C . LYS B 1 11 ? -1.981 68 40.938 1 85.44 11 LYS B C 1
ATOM 1185 O O . LYS B 1 11 ? -1.822 66.812 40.688 1 85.44 11 LYS B O 1
ATOM 1190 N N . LYS B 1 12 ? -2.85 68.75 40.344 1 85.12 12 LYS B N 1
ATOM 1191 C CA . LYS B 1 12 ? -3.811 68.188 39.406 1 85.12 12 LYS B CA 1
ATOM 1192 C C . LYS B 1 12 ? -3.125 67.75 38.125 1 85.12 12 LYS B C 1
ATOM 1194 O O . LYS B 1 12 ? -3.465 66.688 37.594 1 85.12 12 LYS B O 1
ATOM 1199 N N . LEU B 1 13 ? -2.098 68.5 37.812 1 83.12 13 LEU B N 1
ATOM 1200 C CA . LEU B 1 13 ? -1.318 68.188 36.625 1 83.12 13 LEU B CA 1
ATOM 1201 C C . LEU B 1 13 ? -0.519 66.875 36.875 1 83.12 13 LEU B C 1
ATOM 1203 O O . LEU B 1 13 ? -0.458 66 36 1 83.12 13 LEU B O 1
ATOM 1207 N N . MET B 1 14 ? 0.018 66.75 38.062 1 84.31 14 MET B N 1
ATOM 1208 C CA . MET B 1 14 ? 0.813 65.562 38.406 1 84.31 14 MET B CA 1
ATOM 1209 C C . MET B 1 14 ? -0.059 64.312 38.469 1 84.31 14 MET B C 1
ATOM 1211 O O . MET B 1 14 ? 0.351 63.25 38.031 1 84.31 14 MET B O 1
ATOM 1215 N N . GLU B 1 15 ? -1.294 64.5 38.938 1 85.75 15 GLU B N 1
ATOM 1216 C CA . GLU B 1 15 ? -2.242 63.406 39.031 1 85.75 15 GLU B CA 1
ATOM 1217 C C . GLU B 1 15 ? -2.65 62.938 37.656 1 85.75 15 GLU B C 1
ATOM 1219 O O . GLU B 1 15 ? -2.738 61.719 37.406 1 85.75 15 GLU B O 1
ATOM 1224 N N . LYS B 1 16 ? -2.791 63.875 36.781 1 84.56 16 LYS B N 1
ATOM 1225 C CA . LYS B 1 16 ? -3.191 63.531 35.406 1 84.56 16 LYS B CA 1
ATOM 1226 C C . LYS B 1 16 ? -2.062 62.812 34.656 1 84.56 16 LYS B C 1
ATOM 1228 O O . LYS B 1 16 ? -2.307 61.875 33.906 1 84.56 16 LYS B O 1
ATOM 1233 N N . ASP B 1 17 ? -0.819 63.219 35 1 83.62 17 ASP B N 1
ATOM 1234 C CA . ASP B 1 17 ? 0.344 62.562 34.406 1 83.62 17 ASP B CA 1
ATOM 1235 C C . ASP B 1 17 ? 0.524 61.156 34.938 1 83.62 17 ASP B C 1
ATOM 1237 O O . ASP B 1 17 ? 0.842 60.219 34.156 1 83.62 17 ASP B O 1
ATOM 1241 N N . GLU B 1 18 ? 0.279 61.031 36.188 1 85.75 18 GLU B N 1
ATOM 1242 C CA . GLU B 1 18 ? 0.376 59.719 36.781 1 85.75 18 GLU B CA 1
ATOM 1243 C C . GLU B 1 18 ? -0.664 58.75 36.219 1 85.75 18 GLU B C 1
ATOM 1245 O O . GLU B 1 18 ? -0.369 57.594 35.938 1 85.75 18 GLU B O 1
ATOM 1250 N N . LEU B 1 19 ? -1.85 59.344 35.938 1 84.81 19 LEU B N 1
ATOM 1251 C CA . LEU B 1 19 ? -2.92 58.562 35.344 1 84.81 19 LEU B CA 1
ATOM 1252 C C . LEU B 1 19 ? -2.574 58.156 33.938 1 84.81 19 LEU B C 1
ATOM 1254 O O . LEU B 1 19 ? -2.852 57.031 33.5 1 84.81 19 LEU B O 1
ATOM 1258 N N . ARG B 1 20 ? -1.84 59.125 33.312 1 83.94 20 ARG B N 1
ATOM 1259 C CA . ARG B 1 20 ? -1.415 58.844 31.953 1 83.94 20 ARG B CA 1
ATOM 1260 C C . ARG B 1 20 ? -0.39 57.719 31.906 1 83.94 20 ARG B C 1
ATOM 1262 O O . ARG B 1 20 ? -0.498 56.812 31.078 1 83.94 20 ARG B O 1
ATOM 1269 N N .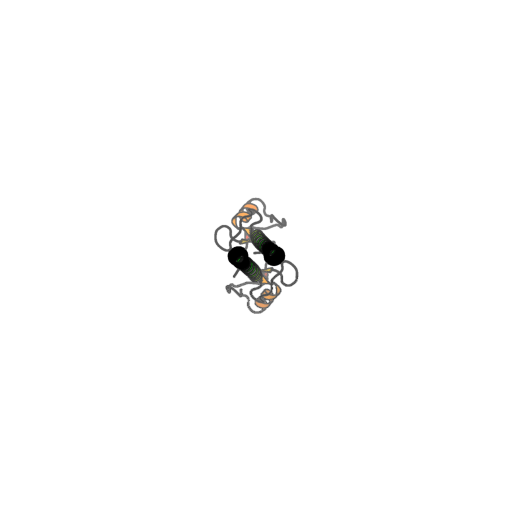 VAL B 1 21 ? 0.565 57.688 32.781 1 84.06 21 VAL B N 1
ATOM 1270 C CA . VAL B 1 21 ? 1.634 56.688 32.844 1 84.06 21 VAL B CA 1
ATOM 1271 C C . VAL B 1 21 ? 1.054 55.344 33.188 1 84.06 21 VAL B C 1
ATOM 1273 O O . VAL B 1 21 ? 1.421 54.312 32.594 1 84.06 21 VAL B O 1
ATOM 1276 N N . LYS B 1 22 ? 0.078 55.406 34.094 1 86.5 22 LYS B N 1
ATOM 1277 C CA . LYS B 1 22 ? -0.555 54.156 34.5 1 86.5 22 LYS B CA 1
ATOM 1278 C C . LYS B 1 22 ? -1.323 53.531 33.375 1 86.5 22 LYS B C 1
ATOM 1280 O O . LYS B 1 22 ? -1.238 52.312 33.156 1 86.5 22 LYS B O 1
ATOM 1285 N N . LEU B 1 23 ? -1.969 54.469 32.594 1 83.56 23 LEU B N 1
ATOM 1286 C CA . LEU B 1 23 ? -2.748 53.969 31.469 1 83.56 23 LEU B CA 1
ATOM 1287 C C . LEU B 1 23 ? -1.838 53.406 30.391 1 83.56 23 LEU B C 1
ATOM 1289 O O . LEU B 1 23 ? -2.125 52.344 29.844 1 83.56 23 LEU B O 1
ATOM 1293 N N . LEU B 1 24 ? -0.633 54.031 30.203 1 83 24 LEU B N 1
ATOM 1294 C CA . LEU B 1 24 ? 0.333 53.562 29.203 1 83 24 LEU B CA 1
ATOM 1295 C C . LEU B 1 24 ? 0.946 52.25 29.625 1 83 24 LEU B C 1
ATOM 1297 O O . LEU B 1 24 ? 1.141 51.344 28.781 1 83 24 LEU B O 1
ATOM 1301 N N . ASP B 1 25 ? 1.156 52.094 30.906 1 85.69 25 ASP B N 1
ATOM 1302 C CA . ASP B 1 25 ? 1.745 50.875 31.422 1 85.69 25 ASP B CA 1
ATOM 1303 C C . ASP B 1 25 ? 0.774 49.719 31.297 1 85.69 25 ASP B C 1
ATOM 1305 O O . ASP B 1 25 ? 1.169 48.594 30.891 1 85.69 25 ASP B O 1
ATOM 1309 N N . GLU B 1 26 ? -0.506 50 31.531 1 84.94 26 GLU B N 1
ATOM 1310 C CA . GLU B 1 26 ? -1.53 48.938 31.422 1 84.94 26 GLU B CA 1
ATOM 1311 C C . GLU B 1 26 ? -1.695 48.5 29.969 1 84.94 26 GLU B C 1
ATOM 1313 O O . GLU B 1 26 ? -1.82 47.281 29.703 1 84.94 26 GLU B O 1
ATOM 1318 N N . LEU B 1 27 ? -1.508 49.406 29.094 1 82.06 27 LEU B N 1
ATOM 1319 C CA . LEU B 1 27 ? -1.655 49.125 27.672 1 82.06 27 LEU B CA 1
ATOM 1320 C C . LEU B 1 27 ? -0.469 48.312 27.172 1 82.06 27 LEU B C 1
ATOM 1322 O O . LEU B 1 27 ? -0.643 47.375 26.391 1 82.06 27 LEU B O 1
ATOM 1326 N N . LYS B 1 28 ? 0.744 48.688 27.703 1 83.62 28 LYS B N 1
ATOM 1327 C CA . LYS B 1 28 ? 1.949 47.969 27.328 1 83.62 28 LYS B CA 1
ATOM 1328 C C . LYS B 1 28 ? 1.894 46.531 27.844 1 83.62 28 LYS B C 1
ATOM 1330 O O . LYS B 1 28 ? 2.264 45.594 27.125 1 83.62 28 LYS B O 1
ATOM 1335 N N . ASN B 1 29 ? 1.385 46.406 29 1 86.75 29 ASN B N 1
ATOM 1336 C CA . ASN B 1 29 ? 1.268 45.062 29.578 1 86.75 29 ASN B CA 1
ATOM 1337 C C . ASN B 1 29 ? 0.255 44.219 28.828 1 86.75 29 ASN B C 1
ATOM 1339 O O . ASN B 1 29 ? 0.463 43 28.656 1 86.75 29 ASN B O 1
ATOM 1343 N N . GLN B 1 30 ? -0.809 44.875 28.297 1 84.38 30 GLN B N 1
ATOM 1344 C CA . GLN B 1 30 ? -1.805 44.156 27.5 1 84.38 30 GLN B CA 1
ATOM 1345 C C . GLN B 1 30 ? -1.214 43.688 26.172 1 84.38 30 GLN B C 1
ATOM 1347 O O . GLN B 1 30 ? -1.483 42.562 25.734 1 84.38 30 GLN B O 1
ATOM 1352 N N . GLU B 1 31 ? -0.331 44.5 25.625 1 84.31 31 GLU B N 1
ATOM 1353 C CA . GLU B 1 31 ? 0.332 44.156 24.359 1 84.31 31 GLU B CA 1
ATOM 1354 C C . GLU B 1 31 ? 1.288 42.969 24.531 1 84.31 31 GLU B C 1
ATOM 1356 O O . GLU B 1 31 ? 1.336 42.094 23.688 1 84.31 31 GLU B O 1
ATOM 1361 N N . ILE B 1 32 ? 2.014 43.062 25.641 1 86.88 32 ILE B N 1
ATOM 1362 C CA . ILE B 1 32 ? 2.969 41.969 25.938 1 86.88 32 ILE B CA 1
ATOM 1363 C C . ILE B 1 32 ? 2.229 40.656 26.109 1 86.88 32 ILE B C 1
ATOM 1365 O O . ILE B 1 32 ? 2.654 39.625 25.578 1 86.88 32 ILE B O 1
ATOM 1369 N N . THR B 1 33 ? 1.101 40.719 26.734 1 87.62 33 THR B N 1
ATOM 1370 C CA . THR B 1 33 ? 0.286 39.531 26.938 1 87.62 33 THR B CA 1
ATOM 1371 C C . THR B 1 33 ? -0.242 39 25.609 1 87.62 33 THR B C 1
ATOM 1373 O O . THR B 1 33 ? -0.221 37.812 25.375 1 87.62 33 THR B O 1
ATOM 1376 N N . HIS B 1 34 ? -0.623 39.969 24.688 1 85.31 34 HIS B N 1
ATOM 1377 C CA . HIS B 1 34 ? -1.12 39.594 23.359 1 85.31 34 HIS B CA 1
ATOM 1378 C C . HIS B 1 34 ? 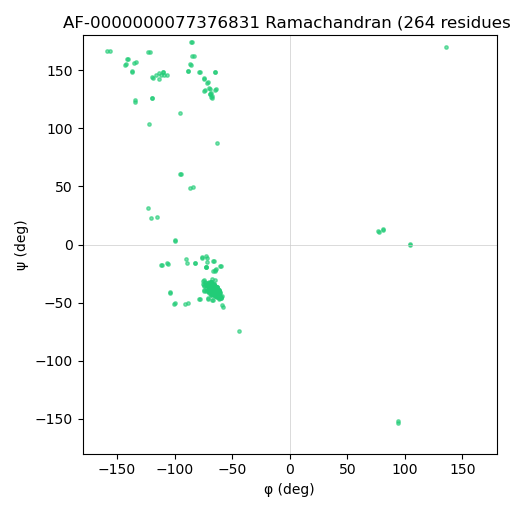-0.025 38.906 22.531 1 85.31 34 HIS B C 1
ATOM 1380 O O . HIS B 1 34 ? -0.265 37.906 21.875 1 85.31 34 HIS B O 1
ATOM 1386 N N . LEU B 1 35 ? 1.172 39.438 22.625 1 85.19 35 LEU B N 1
ATOM 1387 C CA . LEU B 1 35 ? 2.295 38.875 21.875 1 85.19 35 LEU B CA 1
ATOM 1388 C C . LEU B 1 35 ? 2.652 37.5 22.375 1 85.19 35 LEU B C 1
ATOM 1390 O O . LEU B 1 35 ? 2.979 36.594 21.578 1 85.19 35 LEU B O 1
ATOM 1394 N N . GLU B 1 36 ? 2.539 37.344 23.672 1 90.69 36 GLU B N 1
ATOM 1395 C CA . GLU B 1 36 ? 2.809 36.031 24.266 1 90.69 36 GLU B CA 1
ATOM 1396 C C . GLU B 1 36 ? 1.758 35 23.844 1 90.69 36 GLU B C 1
ATOM 1398 O O . GLU B 1 36 ? 2.088 33.844 23.5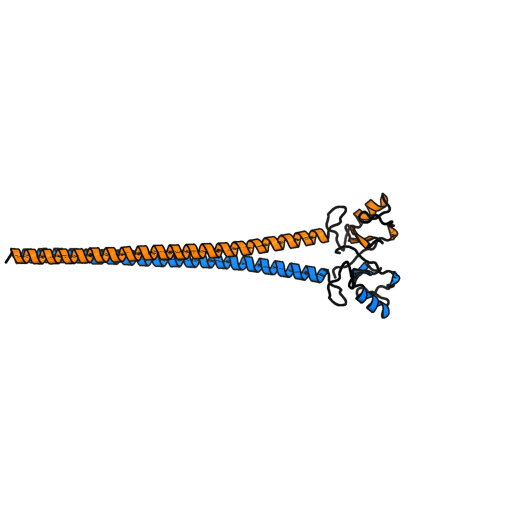62 1 90.69 36 GLU B O 1
ATOM 1403 N N . GLU B 1 37 ? 0.532 35.438 23.766 1 87.5 37 GLU B N 1
ATOM 1404 C CA . GLU B 1 37 ? -0.558 34.562 23.344 1 87.5 37 GLU B CA 1
ATOM 1405 C C . GLU B 1 37 ? -0.407 34.156 21.875 1 87.5 37 GLU B C 1
ATOM 1407 O O . GLU B 1 37 ? -0.632 33 21.531 1 87.5 37 GLU B O 1
ATOM 1412 N N . ILE B 1 38 ? 0.038 35.125 21.109 1 87.88 38 ILE B N 1
ATOM 1413 C CA . ILE B 1 38 ? 0.252 34.812 19.688 1 87.88 38 ILE B CA 1
ATOM 1414 C C . ILE B 1 38 ? 1.37 33.812 19.531 1 87.88 38 ILE B C 1
ATOM 1416 O O . ILE B 1 38 ? 1.244 32.844 18.75 1 87.88 38 ILE B O 1
ATOM 1420 N N . GLU B 1 39 ? 2.412 33.969 20.312 1 91.5 39 GLU B N 1
ATOM 1421 C CA . GLU B 1 39 ? 3.549 33.062 20.266 1 91.5 39 GLU B CA 1
ATOM 1422 C C . GLU B 1 39 ? 3.148 31.656 20.719 1 91.5 39 GLU B C 1
ATOM 1424 O O . GLU B 1 39 ? 3.545 30.672 20.094 1 91.5 39 GLU B O 1
ATOM 1429 N N . LYS B 1 40 ? 2.344 31.547 21.719 1 92.81 40 LYS B N 1
ATOM 1430 C CA . LYS B 1 40 ? 1.86 30.25 22.203 1 92.81 40 LYS B CA 1
ATOM 1431 C C . LYS B 1 40 ? 1.009 29.547 21.156 1 92.81 40 LYS B C 1
ATOM 1433 O O . LYS B 1 40 ? 1.168 28.344 20.922 1 92.81 40 LYS B O 1
ATOM 1438 N N . LEU B 1 41 ? 0.165 30.266 20.484 1 89.19 41 LEU B N 1
ATOM 1439 C CA . LEU B 1 41 ? -0.689 29.703 19.453 1 89.19 41 LEU B CA 1
ATOM 1440 C C . LEU B 1 41 ? 0.141 29.219 18.266 1 89.19 41 LEU B C 1
ATOM 1442 O O . LEU B 1 41 ? -0.103 28.125 17.734 1 89.19 41 LEU B O 1
ATOM 1446 N N . GLU B 1 42 ? 1.111 30.047 17.906 1 91.56 42 GLU B N 1
ATOM 1447 C CA . GLU B 1 42 ? 2.004 29.672 16.812 1 91.56 42 GLU B CA 1
ATOM 1448 C C . GLU B 1 42 ? 2.744 28.375 17.125 1 91.56 42 GLU B C 1
ATOM 1450 O O . GLU B 1 42 ? 2.846 27.5 16.266 1 91.56 42 GLU B O 1
ATOM 1455 N N . ASN B 1 43 ? 3.252 28.234 18.297 1 94.62 43 ASN B N 1
ATOM 1456 C CA . ASN B 1 43 ? 4.008 27.047 18.703 1 94.62 43 ASN B CA 1
ATOM 1457 C C . ASN B 1 43 ? 3.115 25.812 18.75 1 94.62 43 ASN B C 1
ATOM 1459 O O . ASN B 1 43 ? 3.531 24.719 18.359 1 94.62 43 ASN B O 1
ATOM 1463 N N . LYS B 1 44 ? 1.94 26.016 19.25 1 94 44 LYS B N 1
ATOM 1464 C CA . LYS B 1 44 ? 0.98 24.906 19.297 1 94 44 LYS B CA 1
ATOM 1465 C C . LYS B 1 44 ? 0.673 24.391 17.891 1 94 44 LYS B C 1
ATOM 1467 O O . LYS B 1 44 ? 0.688 23.188 17.641 1 94 44 LYS B O 1
ATOM 1472 N N . PHE B 1 45 ? 0.467 25.312 17.031 1 91.31 45 PHE B N 1
ATOM 1473 C CA . PHE B 1 45 ? 0.126 24.953 15.656 1 91.31 45 PHE B CA 1
ATOM 1474 C C . PHE B 1 45 ? 1.302 24.281 14.961 1 91.31 45 PHE B C 1
ATOM 1476 O O . PHE B 1 45 ? 1.121 23.297 14.234 1 91.31 45 PHE B O 1
ATOM 1483 N N . LYS B 1 46 ? 2.484 24.781 15.203 1 93.88 46 LYS B N 1
ATOM 1484 C CA . LYS B 1 46 ? 3.691 24.203 14.633 1 93.88 46 LYS B CA 1
ATOM 1485 C C . LYS B 1 46 ? 3.881 22.766 15.109 1 93.88 46 LYS B C 1
ATOM 1487 O O . LYS B 1 46 ? 4.234 21.875 14.32 1 93.88 46 LYS B O 1
ATOM 1492 N N . SER B 1 47 ? 3.592 22.516 16.359 1 96.69 47 SER B N 1
ATOM 1493 C CA . SER B 1 47 ? 3.709 21.172 16.922 1 96.69 47 SER B CA 1
ATOM 1494 C C . SER B 1 47 ? 2.688 20.219 16.312 1 96.69 47 SER B C 1
ATOM 1496 O O . SER B 1 47 ? 3.021 19.094 15.969 1 96.69 47 SER B O 1
ATOM 1498 N N . GLU B 1 48 ? 1.491 20.719 16.109 1 95.62 48 GLU B N 1
ATOM 1499 C CA . GLU B 1 48 ? 0.435 19.906 15.508 1 95.62 48 GLU B CA 1
ATOM 1500 C C . GLU B 1 48 ? 0.756 19.562 14.055 1 95.62 48 GLU B C 1
ATOM 1502 O O . GLU B 1 48 ? 0.538 18.438 13.617 1 95.62 48 GLU B O 1
ATOM 1507 N N . LEU B 1 49 ? 1.246 20.547 13.383 1 94.81 49 LEU B N 1
ATOM 1508 C CA . LEU B 1 49 ? 1.633 20.328 11.992 1 94.81 49 LEU B CA 1
ATOM 1509 C C . LEU B 1 49 ? 2.768 19.312 11.898 1 94.81 49 LEU B C 1
ATOM 1511 O O . LEU B 1 49 ? 2.768 18.469 11.008 1 94.81 49 LEU B O 1
ATOM 1515 N N . GLN B 1 50 ? 3.703 19.406 12.812 1 96.5 50 GLN B N 1
ATOM 1516 C CA . GLN B 1 50 ? 4.824 18.469 12.836 1 96.5 50 GLN B CA 1
ATOM 1517 C C . GLN B 1 50 ? 4.348 17.031 13.07 1 96.5 50 GLN B C 1
ATOM 1519 O O . GLN B 1 50 ? 4.836 16.094 12.438 1 96.5 50 GLN B O 1
ATOM 1524 N N . VAL B 1 51 ? 3.439 16.859 13.984 1 96.94 51 VAL B N 1
ATOM 1525 C CA . VAL B 1 51 ? 2.879 15.547 14.273 1 96.94 51 VAL B CA 1
ATOM 1526 C C . VAL B 1 51 ? 2.197 14.984 13.031 1 96.94 51 VAL B C 1
ATOM 1528 O O . VAL B 1 51 ? 2.424 13.828 12.656 1 96.94 51 VAL B O 1
ATOM 1531 N N . LYS B 1 52 ? 1.437 15.766 12.383 1 96.56 52 LYS B N 1
ATOM 1532 C CA . LYS B 1 52 ? 0.726 15.336 11.188 1 96.56 52 LYS B CA 1
ATOM 1533 C C . LYS B 1 52 ? 1.701 14.984 10.062 1 96.56 52 LYS B C 1
ATOM 1535 O O . LYS B 1 52 ? 1.485 14.016 9.328 1 96.56 52 LYS B O 1
ATOM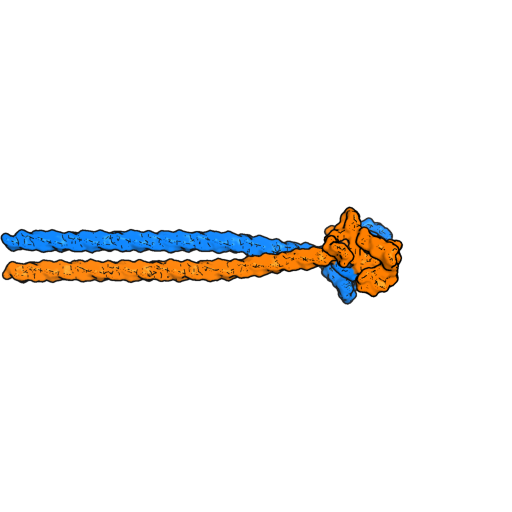 1540 N N . ASP B 1 53 ? 2.719 15.773 10.016 1 96.75 53 ASP B N 1
ATOM 1541 C CA . ASP B 1 53 ? 3.762 15.5 9.031 1 96.75 53 ASP B CA 1
ATOM 1542 C C . ASP B 1 53 ? 4.387 14.133 9.266 1 96.75 53 ASP B C 1
ATOM 1544 O O . ASP B 1 53 ? 4.637 13.391 8.312 1 96.75 53 ASP B O 1
ATOM 1548 N N . LYS B 1 54 ? 4.609 13.812 10.461 1 98 54 LYS B N 1
ATOM 1549 C CA . LYS B 1 54 ? 5.199 12.516 10.797 1 98 54 LYS B CA 1
ATOM 1550 C C . LYS B 1 54 ? 4.266 11.375 10.422 1 98 54 LYS B C 1
ATOM 1552 O O . LYS B 1 54 ? 4.703 10.359 9.875 1 98 54 LYS B O 1
ATOM 1557 N N . ILE B 1 55 ? 3.037 11.633 10.648 1 97.56 55 ILE B N 1
ATOM 1558 C CA . ILE B 1 55 ? 2.041 10.617 10.344 1 97.56 55 ILE B CA 1
ATOM 1559 C C . ILE B 1 55 ? 1.979 10.383 8.836 1 97.56 55 ILE B C 1
ATOM 1561 O O . ILE B 1 55 ? 1.981 9.242 8.375 1 97.56 55 ILE B O 1
ATOM 1565 N N . CYS B 1 56 ? 1.909 11.406 8.117 1 97.81 56 CYS B N 1
ATOM 1566 C CA . CYS B 1 56 ? 1.825 11.32 6.664 1 97.81 56 CYS B CA 1
ATOM 1567 C C . CYS B 1 56 ? 3.08 10.68 6.082 1 97.81 56 CYS B C 1
ATOM 1569 O O . CYS B 1 56 ? 3.002 9.898 5.133 1 97.81 56 CYS B O 1
ATOM 1571 N N . LEU B 1 57 ? 4.188 10.984 6.676 1 97.88 57 LEU B N 1
ATOM 1572 C CA . LEU B 1 57 ? 5.438 10.391 6.219 1 97.88 57 LEU B CA 1
ATOM 1573 C C . LEU B 1 57 ? 5.449 8.891 6.465 1 97.88 57 L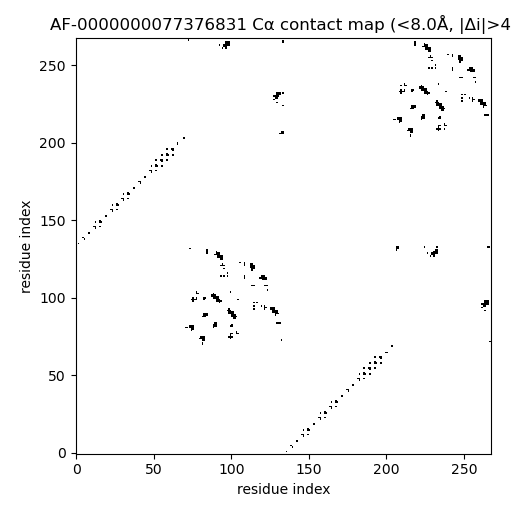EU B C 1
ATOM 1575 O O . LEU B 1 57 ? 5.887 8.117 5.609 1 97.88 57 LEU B O 1
ATOM 1579 N N . GLU B 1 58 ? 4.969 8.461 7.547 1 98.31 58 GLU B N 1
ATOM 1580 C CA . GLU B 1 58 ? 4.879 7.035 7.867 1 98.31 58 GLU B CA 1
ATOM 1581 C C . GLU B 1 58 ? 3.941 6.312 6.902 1 98.31 58 GLU B C 1
ATOM 1583 O O . GLU B 1 58 ? 4.254 5.215 6.43 1 98.31 58 GLU B O 1
ATOM 1588 N N . LEU B 1 59 ? 2.877 6.895 6.586 1 98.12 59 LEU B N 1
ATOM 1589 C CA . LEU B 1 59 ? 1.929 6.32 5.637 1 98.12 59 LEU B CA 1
ATOM 1590 C C . LEU B 1 59 ? 2.553 6.203 4.25 1 98.12 59 LEU B C 1
ATOM 1592 O O . LEU B 1 59 ? 2.387 5.184 3.576 1 98.12 59 LEU B O 1
ATOM 1596 N N . GLU B 1 60 ? 3.201 7.242 3.898 1 98.06 60 GLU B N 1
ATOM 1597 C CA . GLU B 1 60 ? 3.895 7.219 2.613 1 98.06 60 GLU B CA 1
ATOM 1598 C C . GLU B 1 60 ? 4.938 6.105 2.568 1 98.06 60 GLU B C 1
ATOM 1600 O O . GLU B 1 60 ? 5.051 5.398 1.566 1 98.06 60 GLU B O 1
ATOM 1605 N N . THR B 1 61 ? 5.703 5.984 3.576 1 98.31 61 THR B N 1
ATOM 1606 C CA . THR B 1 61 ? 6.723 4.945 3.664 1 98.31 61 THR B CA 1
ATOM 1607 C C . THR B 1 61 ? 6.09 3.559 3.617 1 98.31 61 THR B C 1
ATOM 1609 O O . THR B 1 61 ? 6.578 2.67 2.914 1 98.31 61 THR B O 1
ATOM 1612 N N . GLN B 1 62 ? 5.016 3.359 4.344 1 98.44 62 GLN B N 1
ATOM 1613 C CA . GLN B 1 62 ? 4.301 2.088 4.328 1 98.44 62 GLN B CA 1
ATOM 1614 C C . GLN B 1 62 ? 3.768 1.774 2.934 1 98.44 62 GLN B C 1
ATOM 1616 O O . GLN B 1 62 ? 3.873 0.639 2.463 1 98.44 62 GLN B O 1
ATOM 1621 N N . LEU B 1 63 ? 3.238 2.703 2.291 1 97.81 63 LEU B N 1
ATOM 1622 C CA . LEU B 1 63 ? 2.715 2.551 0.938 1 97.81 63 LEU B CA 1
ATOM 1623 C C . LEU B 1 63 ? 3.824 2.158 -0.033 1 97.81 63 LEU B C 1
ATOM 1625 O O . LEU B 1 63 ? 3.656 1.236 -0.835 1 97.81 63 LEU B O 1
ATOM 1629 N N . LEU B 1 64 ? 4.93 2.834 0.043 1 97.19 64 LEU B N 1
ATOM 1630 C CA . LEU B 1 64 ? 6.07 2.543 -0.821 1 97.19 64 LEU B CA 1
ATOM 1631 C C . LEU B 1 64 ? 6.59 1.131 -0.575 1 97.19 64 LEU B C 1
ATOM 1633 O O . LEU B 1 64 ? 6.887 0.4 -1.522 1 97.19 64 LEU B O 1
ATOM 1637 N N . ARG B 1 65 ? 6.695 0.718 0.637 1 97.69 65 ARG B N 1
ATOM 1638 C CA . ARG B 1 65 ? 7.152 -0.621 0.991 1 97.69 65 ARG B CA 1
ATOM 1639 C C . ARG B 1 65 ? 6.199 -1.686 0.46 1 97.69 65 ARG B C 1
ATOM 1641 O O . ARG B 1 65 ? 6.637 -2.707 -0.076 1 97.69 65 ARG B O 1
ATOM 1648 N N . LEU B 1 66 ? 4.965 -1.408 0.67 1 95.94 66 LEU B N 1
ATOM 1649 C CA . LEU B 1 66 ? 3.963 -2.354 0.186 1 95.94 66 LEU B CA 1
ATOM 1650 C C . LEU B 1 66 ? 4.035 -2.49 -1.331 1 95.94 66 LEU B C 1
ATOM 1652 O O . LEU B 1 66 ? 3.924 -3.596 -1.864 1 95.94 66 LEU B O 1
ATOM 1656 N N . ARG B 1 67 ? 4.238 -1.426 -2.012 1 94.94 67 ARG B N 1
ATOM 1657 C CA . ARG B 1 67 ? 4.367 -1.439 -3.465 1 94.94 67 ARG B CA 1
ATOM 1658 C C . ARG B 1 67 ? 5.609 -2.215 -3.895 1 94.94 67 ARG B C 1
ATOM 1660 O O . ARG B 1 67 ? 5.555 -3.018 -4.828 1 94.94 67 ARG B O 1
ATOM 1667 N N . GLU B 1 68 ? 6.711 -1.989 -3.227 1 93.69 68 GLU B N 1
ATOM 1668 C CA . GLU B 1 68 ? 7.961 -2.68 -3.537 1 93.69 68 GLU B CA 1
ATOM 1669 C C . GLU B 1 68 ? 7.84 -4.18 -3.289 1 93.69 68 GLU B C 1
ATOM 1671 O O . GLU B 1 68 ? 8.289 -4.988 -4.102 1 93.69 68 GLU B O 1
ATOM 1676 N N . ASP B 1 69 ? 7.246 -4.504 -2.221 1 91.56 69 ASP B N 1
ATOM 1677 C CA . ASP B 1 69 ? 7.035 -5.91 -1.895 1 91.56 69 ASP B CA 1
ATOM 1678 C C . ASP B 1 69 ? 6.164 -6.594 -2.945 1 91.56 69 ASP B C 1
ATOM 1680 O O . ASP B 1 69 ? 6.453 -7.719 -3.361 1 91.56 69 ASP B O 1
ATOM 1684 N N . ASN B 1 70 ? 5.137 -5.883 -3.367 1 89.19 70 ASN B N 1
ATOM 1685 C CA . ASN B 1 70 ? 4.246 -6.418 -4.395 1 89.19 70 ASN B CA 1
ATOM 1686 C C . ASN B 1 70 ? 4.98 -6.625 -5.719 1 89.19 70 ASN B C 1
ATOM 1688 O O . ASN B 1 70 ? 4.777 -7.633 -6.395 1 89.19 70 ASN B O 1
ATOM 1692 N N . GLU B 1 71 ? 5.832 -5.738 -5.988 1 88.31 71 GLU B N 1
ATOM 1693 C CA . GLU B 1 71 ? 6.602 -5.832 -7.227 1 88.31 71 GLU B CA 1
ATOM 1694 C C . GLU B 1 71 ? 7.598 -6.988 -7.172 1 88.31 71 GLU B C 1
ATOM 1696 O O . GLU B 1 71 ? 7.789 -7.695 -8.164 1 88.31 71 GLU B O 1
ATOM 1701 N N . LEU B 1 72 ? 8.164 -7.184 -6.035 1 87.56 72 LEU B N 1
ATOM 1702 C CA . LEU B 1 72 ? 9.125 -8.266 -5.859 1 87.56 72 LEU B CA 1
ATOM 1703 C C . LEU B 1 72 ? 8.438 -9.625 -5.941 1 87.56 72 LEU B C 1
ATOM 1705 O O . LEU B 1 72 ? 9 -10.578 -6.484 1 87.56 72 LEU B O 1
ATOM 1709 N N . ASP B 1 73 ? 7.23 -9.648 -5.488 1 86.25 73 ASP B N 1
ATOM 1710 C CA . ASP B 1 73 ? 6.48 -10.898 -5.441 1 86.25 73 ASP B CA 1
ATOM 1711 C C . ASP B 1 73 ? 6.051 -11.336 -6.84 1 86.25 73 ASP B C 1
ATOM 1713 O O . ASP B 1 73 ? 5.848 -12.523 -7.09 1 86.25 73 ASP B O 1
ATOM 1717 N N . VAL B 1 74 ? 6.043 -10.406 -7.773 1 88.19 74 VAL B N 1
ATOM 1718 C CA . VAL B 1 74 ? 5.539 -10.727 -9.102 1 88.19 74 VAL B CA 1
ATOM 1719 C C . VAL B 1 74 ? 6.672 -10.633 -10.125 1 88.19 74 VAL B C 1
ATOM 1721 O O . VAL B 1 74 ? 6.43 -10.359 -11.305 1 88.19 74 VAL B O 1
ATOM 1724 N N . SER B 1 75 ? 7.832 -10.781 -9.656 1 92.25 75 SER B N 1
ATOM 1725 C CA . SER B 1 75 ? 8.977 -10.664 -10.555 1 92.25 75 SER B CA 1
ATOM 1726 C C . SER B 1 75 ? 9.633 -12.023 -10.789 1 92.25 75 SER B C 1
ATOM 1728 O O . SER B 1 75 ? 9.648 -12.875 -9.898 1 92.25 75 SER B O 1
ATOM 1730 N N . CYS B 1 76 ? 10.148 -12.234 -11.992 1 94.81 76 CYS B N 1
ATOM 1731 C CA . CYS B 1 76 ? 10.914 -13.422 -12.359 1 94.81 76 CYS B CA 1
ATOM 1732 C C . CYS B 1 76 ? 12.25 -13.453 -11.625 1 94.81 76 CYS B C 1
ATOM 1734 O O . CYS B 1 76 ? 13 -12.484 -11.664 1 94.81 76 CYS B O 1
ATOM 1736 N N . SER B 1 77 ? 12.578 -14.508 -10.969 1 93.81 77 SER B N 1
ATOM 1737 C CA . SER B 1 77 ? 13.805 -14.594 -10.18 1 93.81 77 SER B CA 1
ATOM 1738 C C . SER B 1 77 ? 15.031 -14.68 -11.078 1 93.81 77 SER B C 1
ATOM 1740 O O . SER B 1 77 ? 16.172 -14.555 -10.609 1 93.81 77 SER B O 1
ATOM 1742 N N . ILE B 1 78 ? 14.82 -14.891 -12.328 1 96.06 78 ILE B N 1
ATOM 1743 C CA . ILE B 1 78 ? 15.953 -15.016 -13.242 1 96.06 78 ILE B CA 1
ATOM 1744 C C . ILE B 1 78 ? 16.344 -13.641 -13.773 1 96.06 78 ILE B C 1
ATOM 1746 O O . ILE B 1 78 ? 17.516 -13.258 -13.742 1 96.06 78 ILE B O 1
ATOM 1750 N N . CYS B 1 79 ? 15.391 -12.898 -14.273 1 96.5 79 CYS B N 1
ATOM 1751 C CA . CYS B 1 79 ? 15.719 -11.625 -14.898 1 96.5 79 CYS B CA 1
ATOM 1752 C C . CYS B 1 79 ? 15.297 -10.461 -14.016 1 96.5 79 CYS B C 1
ATOM 1754 O O . CYS B 1 79 ? 15.648 -9.312 -14.289 1 96.5 79 CYS B O 1
ATOM 1756 N N . LEU B 1 80 ? 14.523 -10.641 -13.102 1 94.12 80 LEU B N 1
ATOM 1757 C CA . LEU B 1 80 ? 14.07 -9.695 -12.094 1 94.12 80 LEU B CA 1
ATOM 1758 C C . LEU B 1 80 ? 13.039 -8.727 -12.672 1 94.12 80 LEU B C 1
ATOM 1760 O O . LEU B 1 80 ? 12.648 -7.762 -12.016 1 94.12 80 LEU B O 1
ATOM 1764 N N . ASP B 1 81 ? 12.555 -9.055 -13.883 1 94.94 81 ASP B N 1
ATOM 1765 C CA . ASP B 1 81 ? 11.445 -8.289 -14.461 1 94.94 81 ASP B CA 1
ATOM 1766 C C . ASP B 1 81 ? 10.102 -8.875 -14.039 1 94.94 81 ASP B C 1
ATOM 1768 O O . ASP B 1 81 ? 9.992 -10.078 -13.797 1 94.94 81 ASP B O 1
ATOM 1772 N N . PRO B 1 82 ? 9.133 -7.969 -13.938 1 92.44 82 PRO B N 1
ATOM 1773 C CA . PRO B 1 82 ? 7.793 -8.484 -13.648 1 92.44 82 PRO B CA 1
ATOM 1774 C C . PRO B 1 82 ? 7.246 -9.367 -14.766 1 92.44 82 PRO B C 1
ATOM 1776 O O . PRO B 1 82 ? 7.473 -9.086 -15.945 1 92.44 82 PRO B O 1
ATOM 1779 N N . TRP B 1 83 ? 6.699 -10.508 -14.336 1 90.38 83 TRP B N 1
ATOM 1780 C CA . TRP B 1 83 ? 6.008 -11.32 -15.336 1 90.38 83 TRP B CA 1
ATOM 1781 C C . TRP B 1 83 ? 4.57 -10.844 -15.523 1 90.38 83 TRP B C 1
ATOM 1783 O O . TRP B 1 83 ? 4.051 -10.086 -14.703 1 90.38 83 TRP B O 1
ATOM 1793 N N . THR B 1 84 ? 4.008 -11.273 -16.672 1 90.62 84 THR B N 1
ATOM 1794 C CA . THR B 1 84 ? 2.635 -10.93 -17 1 90.62 84 THR B CA 1
ATOM 1795 C C . THR B 1 84 ? 1.801 -12.188 -17.234 1 90.62 84 THR B C 1
ATOM 1797 O O . THR B 1 84 ? 2.338 -13.289 -17.281 1 90.62 84 THR B O 1
ATOM 1800 N N . PHE B 1 85 ? 0.454 -11.977 -17.25 1 88.56 85 PHE B N 1
ATOM 1801 C CA . PHE B 1 85 ? -0.427 -13.109 -17.484 1 88.56 85 PHE B CA 1
ATOM 1802 C C . PHE B 1 85 ? -0.696 -13.273 -18.984 1 88.56 85 PHE B C 1
ATOM 1804 O O . PHE B 1 85 ? -1.281 -14.273 -19.406 1 88.56 85 PHE B O 1
ATOM 1811 N N . THR B 1 86 ? -0.283 -12.211 -19.672 1 87.75 86 THR B N 1
ATOM 1812 C CA . THR B 1 86 ? -0.393 -12.242 -21.141 1 87.75 86 THR B CA 1
ATOM 1813 C C . THR B 1 86 ? 0.881 -11.711 -21.781 1 87.75 86 THR B C 1
ATOM 1815 O O . THR B 1 86 ? 1.694 -11.055 -21.125 1 87.75 86 THR B O 1
ATOM 1818 N N . GLY B 1 87 ? 1.132 -12.094 -22.969 1 91.06 87 GLY B N 1
ATOM 1819 C CA . GLY B 1 87 ? 2.248 -11.539 -23.719 1 91.06 87 GLY B CA 1
ATOM 1820 C C . GLY B 1 87 ? 3.51 -12.375 -23.609 1 91.06 87 GLY B C 1
ATOM 1821 O O . GLY B 1 87 ? 3.443 -13.586 -23.406 1 91.06 87 GLY B O 1
ATOM 1822 N N . HIS B 1 88 ? 4.723 -11.734 -23.766 1 94.06 88 HIS B N 1
ATOM 1823 C CA . HIS B 1 88 ? 5.996 -12.422 -23.953 1 94.06 88 HIS B CA 1
ATOM 1824 C C . HIS B 1 88 ? 6.523 -12.969 -22.625 1 94.06 88 HIS B C 1
ATOM 1826 O O . HIS B 1 88 ? 6.91 -14.133 -22.531 1 94.06 88 HIS B O 1
ATOM 1832 N N . HIS B 1 89 ? 6.512 -12.148 -21.531 1 95.94 89 HIS B N 1
ATOM 1833 C CA . HIS B 1 89 ? 7.062 -12.555 -20.25 1 95.94 89 HIS B CA 1
ATOM 1834 C C . HIS B 1 89 ? 5.977 -13.117 -19.328 1 95.94 89 HIS B C 1
ATOM 1836 O O . HIS B 1 89 ? 5.816 -12.664 -18.203 1 95.94 89 HIS B O 1
ATOM 1842 N N . ARG B 1 90 ? 5.391 -14.203 -19.859 1 95.94 90 ARG B N 1
ATOM 1843 C CA . ARG B 1 90 ? 4.242 -14.797 -19.203 1 95.94 90 ARG B CA 1
ATOM 1844 C C . ARG B 1 90 ? 4.68 -15.656 -18.016 1 95.94 90 ARG B C 1
ATOM 1846 O O . ARG B 1 90 ? 5.707 -16.328 -18.078 1 95.94 90 ARG B O 1
ATOM 1853 N N . LEU B 1 91 ? 3.789 -15.656 -17.062 1 95.69 91 LEU B N 1
ATOM 1854 C CA . LEU B 1 91 ? 4.027 -16.453 -15.859 1 95.69 91 LEU B CA 1
ATOM 1855 C C . LEU B 1 91 ? 3.828 -17.938 -16.141 1 95.69 91 LEU B C 1
ATOM 1857 O O . LEU B 1 91 ? 2.822 -18.328 -16.734 1 95.69 91 LEU B O 1
ATOM 1861 N N . VAL B 1 92 ? 4.785 -18.719 -15.695 1 96.81 92 VAL B N 1
ATOM 1862 C CA . VAL B 1 92 ? 4.688 -20.156 -15.867 1 96.81 92 VAL B CA 1
ATOM 1863 C C . VAL B 1 92 ? 5.191 -20.875 -14.609 1 96.81 92 VAL B C 1
ATOM 1865 O O . VAL B 1 92 ? 5.926 -20.281 -13.812 1 96.81 92 VAL B O 1
ATOM 1868 N N . ALA B 1 93 ? 4.789 -22.109 -14.453 1 97.06 93 ALA B N 1
ATOM 1869 C CA . ALA B 1 93 ? 5.266 -22.984 -13.375 1 97.06 93 ALA B CA 1
ATOM 1870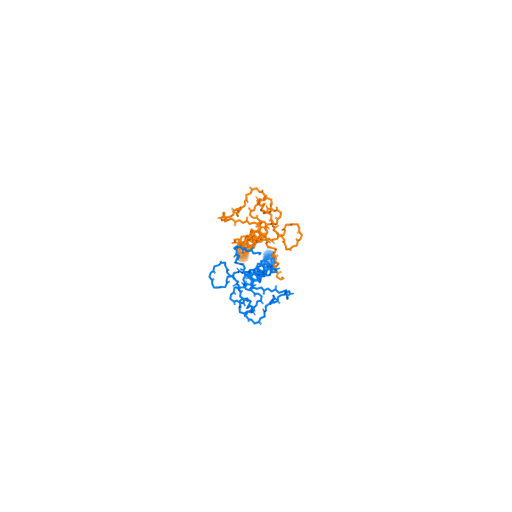 C C . ALA B 1 93 ? 5.969 -24.203 -13.938 1 97.06 93 ALA B C 1
ATOM 1872 O O . ALA B 1 93 ? 5.547 -24.766 -14.953 1 97.06 93 ALA B O 1
ATOM 1873 N N . LEU B 1 94 ? 6.992 -24.578 -13.234 1 97.06 94 LEU B N 1
ATOM 1874 C CA . LEU B 1 94 ? 7.629 -25.859 -13.516 1 97.06 94 LEU B CA 1
ATOM 1875 C C . LEU B 1 94 ? 6.914 -27 -12.789 1 97.06 94 LEU B C 1
ATOM 1877 O O . LEU B 1 94 ? 5.98 -26.75 -12.016 1 97.06 94 LEU B O 1
ATOM 1881 N N . SER B 1 95 ? 7.348 -28.266 -13.086 1 96.75 95 SER B N 1
ATOM 1882 C CA . SER B 1 95 ? 6.719 -29.422 -12.445 1 96.75 95 SER B CA 1
ATOM 1883 C C . SER B 1 95 ? 6.957 -29.406 -10.938 1 96.75 95 SER B C 1
ATOM 1885 O O . SER B 1 95 ? 6.156 -29.953 -10.172 1 96.75 95 SER B O 1
ATOM 1887 N N . CYS B 1 96 ? 8.008 -28.672 -10.516 1 96.25 96 CYS B N 1
ATOM 1888 C CA . CYS B 1 96 ? 8.336 -28.594 -9.094 1 96.25 96 CYS B CA 1
ATOM 1889 C C . CYS B 1 96 ? 7.48 -27.547 -8.391 1 96.25 96 CYS B C 1
ATOM 1891 O O . CYS B 1 96 ? 7.488 -27.453 -7.164 1 96.25 96 CYS B O 1
ATOM 1893 N N . GLY B 1 97 ? 6.891 -26.719 -9.156 1 96.5 97 GLY B N 1
ATOM 1894 C CA . GLY B 1 97 ? 5.969 -25.75 -8.578 1 96.5 97 GLY B CA 1
ATOM 1895 C C . GLY B 1 97 ? 6.551 -24.344 -8.492 1 96.5 97 GLY B C 1
ATOM 1896 O O . GLY B 1 97 ? 5.859 -23.406 -8.094 1 96.5 97 GLY B O 1
ATOM 1897 N N . HIS B 1 98 ? 7.734 -24.141 -8.906 1 95.88 98 HIS B N 1
ATOM 1898 C CA . HIS B 1 98 ? 8.344 -22.812 -8.875 1 95.88 98 HIS B CA 1
ATOM 1899 C C . HIS B 1 98 ? 7.984 -22 -10.117 1 95.88 98 HIS B C 1
ATOM 1901 O O . HIS B 1 98 ? 7.754 -22.578 -11.188 1 95.88 98 HIS B O 1
ATOM 1907 N N . LEU B 1 99 ? 8.031 -20.703 -9.898 1 95.19 99 LEU B N 1
ATOM 1908 C CA . LEU B 1 99 ? 7.469 -19.797 -10.906 1 95.19 99 LEU B CA 1
ATOM 1909 C C . LEU B 1 99 ? 8.57 -18.984 -11.578 1 95.19 99 LEU B C 1
ATOM 1911 O O . LEU B 1 99 ? 9.523 -18.562 -10.922 1 95.19 99 LEU B O 1
ATOM 1915 N N . PHE B 1 100 ? 8.328 -18.719 -12.898 1 96.19 100 PHE B N 1
ATOM 1916 C CA . PHE B 1 100 ? 9.273 -17.938 -13.688 1 96.19 100 PHE B CA 1
ATOM 1917 C C . PHE B 1 100 ? 8.57 -17.297 -14.875 1 96.19 100 PHE B C 1
ATOM 1919 O O . PHE B 1 100 ? 7.414 -17.609 -15.164 1 96.19 100 PHE B O 1
ATOM 1926 N N . GLY B 1 101 ? 9.273 -16.359 -15.469 1 96.62 101 GLY B N 1
ATOM 1927 C CA . GLY B 1 101 ? 8.859 -15.922 -16.797 1 96.62 101 GLY B CA 1
ATOM 1928 C C . GLY B 1 101 ? 9.18 -16.922 -17.891 1 96.62 101 GLY B C 1
ATOM 1929 O O . GLY B 1 101 ? 10.234 -17.562 -17.859 1 96.62 101 GLY B O 1
ATOM 1930 N N . ASP B 1 102 ? 8.359 -17.031 -18.781 1 97.56 102 ASP B N 1
ATOM 1931 C CA . ASP B 1 102 ? 8.391 -18.094 -19.781 1 97.56 102 ASP B CA 1
ATOM 1932 C C . ASP B 1 102 ? 9.703 -18.062 -20.562 1 97.56 102 ASP B C 1
ATOM 1934 O O . ASP B 1 102 ? 10.453 -19.031 -20.562 1 97.56 102 ASP B O 1
ATOM 1938 N N . PRO B 1 103 ? 10.055 -16.875 -21.109 1 98.12 103 PRO B N 1
ATOM 1939 C CA . PRO B 1 103 ? 11.273 -16.891 -21.922 1 98.12 103 PRO B CA 1
ATOM 1940 C C . PRO B 1 103 ? 12.523 -17.156 -21.078 1 98.12 103 PRO B C 1
ATOM 1942 O O . PRO B 1 103 ? 13.469 -17.797 -21.562 1 98.12 103 PRO B O 1
ATOM 1945 N N . CYS B 1 104 ? 12.445 -16.75 -19.922 1 98.06 104 CYS B N 1
ATOM 1946 C CA . CYS B 1 104 ? 13.609 -16.875 -19.047 1 98.06 104 CYS B CA 1
ATOM 1947 C C . CYS B 1 104 ? 13.836 -18.344 -18.672 1 98.06 104 CYS B C 1
ATOM 1949 O O . CYS B 1 104 ? 14.953 -18.844 -18.766 1 98.06 104 CYS B O 1
ATOM 1951 N N . ILE B 1 105 ? 12.836 -19.016 -18.297 1 97.81 105 ILE B N 1
ATOM 1952 C CA . ILE B 1 105 ? 13.016 -20.375 -17.812 1 97.81 105 ILE B CA 1
ATOM 1953 C C . ILE B 1 105 ? 13.297 -21.312 -18.984 1 97.81 105 ILE B C 1
ATOM 1955 O O . ILE B 1 105 ? 14.062 -22.266 -18.859 1 97.81 105 ILE B O 1
ATOM 1959 N N . ARG B 1 106 ? 12.695 -21.047 -20.094 1 98 106 ARG B N 1
ATOM 1960 C CA . ARG B 1 106 ? 12.984 -21.875 -21.25 1 98 106 ARG B CA 1
ATOM 1961 C C . ARG B 1 106 ? 14.445 -21.734 -21.672 1 98 106 ARG B C 1
ATOM 1963 O O . ARG B 1 106 ? 15.086 -22.734 -22.031 1 98 106 ARG B O 1
ATOM 1970 N N . ALA B 1 107 ? 14.891 -20.484 -21.547 1 97.75 107 ALA B N 1
ATOM 1971 C CA . ALA B 1 107 ? 16.297 -20.266 -21.844 1 97.75 107 ALA B CA 1
ATOM 1972 C C . ALA B 1 107 ? 17.203 -21 -20.859 1 97.75 107 ALA B C 1
ATOM 1974 O O . ALA B 1 107 ? 18.203 -21.594 -21.25 1 97.75 107 ALA B O 1
ATOM 1975 N N . TYR B 1 108 ? 16.844 -20.922 -19.688 1 98.06 108 TYR B N 1
ATOM 1976 C CA . TYR B 1 108 ? 17.625 -21.578 -18.641 1 98.06 108 TYR B CA 1
ATOM 1977 C C . TYR B 1 108 ? 17.625 -23.094 -18.844 1 98.06 108 TYR B C 1
ATOM 1979 O O . TYR B 1 108 ? 18.688 -23.734 -18.781 1 98.06 108 TYR B O 1
ATOM 1987 N N . LEU B 1 109 ? 16.469 -23.719 -19.172 1 97.5 109 LEU B N 1
ATOM 1988 C CA . LEU B 1 109 ? 16.328 -25.172 -19.281 1 97.5 109 LEU B CA 1
ATOM 1989 C C . LEU B 1 109 ? 17.016 -25.703 -20.531 1 97.5 109 LEU B C 1
ATOM 1991 O O . LEU B 1 109 ? 17.297 -26.891 -20.625 1 97.5 109 LEU B O 1
ATOM 1995 N N . ALA B 1 110 ? 17.219 -24.781 -21.422 1 96.81 110 ALA B N 1
ATOM 1996 C CA . ALA B 1 110 ? 17.969 -25.172 -22.609 1 96.81 110 ALA B CA 1
ATOM 1997 C C . ALA B 1 110 ? 19.406 -25.547 -22.25 1 96.81 110 ALA B C 1
ATOM 1999 O O . ALA B 1 110 ? 20.031 -26.359 -22.938 1 96.81 110 ALA B O 1
ATOM 2000 N N . LYS B 1 111 ? 19.844 -25.031 -21.125 1 96.25 111 LYS B N 1
ATOM 2001 C CA . LYS B 1 111 ? 21.203 -25.25 -20.688 1 96.25 111 LYS B CA 1
ATOM 2002 C C . LYS B 1 111 ? 21.25 -26.281 -19.562 1 96.25 111 LYS B C 1
ATOM 2004 O O . LYS B 1 111 ? 22.172 -27.109 -19.5 1 96.25 111 LYS B O 1
ATOM 2009 N N . ALA B 1 112 ? 20.312 -26.203 -18.625 1 94.94 112 ALA B N 1
ATOM 2010 C CA . ALA B 1 112 ? 20.266 -27.078 -17.453 1 94.94 112 ALA B CA 1
ATOM 2011 C C . ALA B 1 112 ? 18.844 -27.594 -17.219 1 94.94 112 ALA B C 1
ATOM 2013 O O . ALA B 1 112 ? 17.906 -26.812 -17.016 1 94.94 112 ALA B O 1
ATOM 2014 N N . GLN B 1 113 ? 18.672 -28.891 -17.203 1 96.12 113 GLN B N 1
ATOM 2015 C CA . GLN B 1 113 ? 17.359 -29.5 -17.016 1 96.12 113 GLN B CA 1
ATOM 2016 C C . GLN B 1 113 ? 17.016 -29.609 -15.539 1 96.12 113 GLN B C 1
ATOM 2018 O O . GLN B 1 113 ? 16.609 -30.688 -15.07 1 96.12 113 GLN B O 1
ATOM 2023 N N . MET B 1 114 ? 17.188 -28.484 -14.836 1 97.38 114 MET B N 1
ATOM 2024 C CA . MET B 1 114 ? 16.859 -28.406 -13.414 1 97.38 114 MET B CA 1
ATOM 2025 C C . MET B 1 114 ? 16.266 -27.047 -13.055 1 97.38 114 MET B C 1
ATOM 2027 O O . MET B 1 114 ? 16.578 -26.047 -13.703 1 97.38 114 MET B O 1
ATOM 2031 N N . CYS B 1 115 ? 15.516 -27.031 -12.039 1 97.31 115 CYS B N 1
ATOM 2032 C CA . CYS B 1 115 ? 14.945 -25.766 -11.562 1 97.31 115 CYS B CA 1
ATOM 2033 C C . CYS B 1 115 ? 16.031 -24.875 -10.961 1 97.31 115 CYS B C 1
ATOM 2035 O O . CYS B 1 115 ? 16.797 -25.328 -10.109 1 97.31 115 CYS B O 1
ATOM 2037 N N . PRO B 1 116 ? 16.062 -23.609 -11.289 1 96.38 116 PRO B N 1
ATOM 2038 C CA . PRO B 1 116 ? 17.078 -22.703 -10.734 1 96.38 116 PRO B CA 1
ATOM 2039 C C . PRO B 1 116 ? 16.906 -22.484 -9.234 1 96.38 116 PRO B C 1
ATOM 2041 O O . PRO B 1 116 ? 17.844 -22.047 -8.562 1 96.38 116 PRO B O 1
ATOM 2044 N N . HIS B 1 117 ? 15.812 -22.859 -8.773 1 94.69 117 HIS B N 1
ATOM 2045 C CA . HIS B 1 117 ? 15.516 -22.547 -7.375 1 94.69 117 HIS B CA 1
ATOM 2046 C C . HIS B 1 117 ? 15.773 -23.766 -6.48 1 94.69 117 HIS B C 1
ATOM 2048 O O . HIS B 1 117 ? 16.5 -23.656 -5.484 1 94.69 117 HIS B O 1
ATOM 2054 N N . CYS B 1 118 ? 15.234 -24.891 -6.836 1 96.19 118 CYS B N 1
ATOM 2055 C CA . CYS B 1 118 ? 15.312 -26.031 -5.938 1 96.19 118 CYS B CA 1
ATOM 2056 C C . CYS B 1 118 ? 16.203 -27.125 -6.512 1 96.19 118 CYS B C 1
ATOM 2058 O O . CYS B 1 118 ? 16.484 -28.125 -5.844 1 96.19 118 CYS B O 1
ATOM 2060 N N . ARG B 1 119 ? 16.5 -27.125 -7.77 1 97 119 ARG B N 1
ATOM 2061 C CA . ARG B 1 119 ? 17.422 -28 -8.484 1 97 119 ARG B CA 1
ATOM 2062 C C . ARG B 1 119 ? 16.75 -29.344 -8.805 1 97 119 ARG B C 1
ATOM 2064 O O . ARG B 1 119 ? 17.422 -30.312 -9.148 1 97 119 ARG B O 1
ATOM 2071 N N . ALA B 1 120 ? 15.477 -29.375 -8.656 1 97.38 120 ALA B N 1
ATOM 2072 C CA . ALA B 1 120 ? 14.766 -30.578 -9.102 1 97.38 120 ALA B CA 1
ATOM 2073 C C . ALA B 1 120 ? 14.875 -30.75 -10.617 1 97.38 120 ALA B C 1
ATOM 2075 O O . ALA B 1 120 ? 14.891 -29.766 -11.359 1 97.38 120 ALA B O 1
ATOM 2076 N N . TYR B 1 121 ? 14.891 -31.969 -11.07 1 97.75 121 TYR B N 1
ATOM 2077 C CA . TYR B 1 121 ? 14.883 -32.25 -12.5 1 97.75 121 TYR B CA 1
ATOM 2078 C C . TYR B 1 121 ? 13.547 -31.844 -13.125 1 97.75 121 TYR B C 1
ATOM 2080 O O . TYR B 1 121 ? 12.484 -32.219 -12.625 1 97.75 121 TYR B O 1
ATOM 2088 N N . VAL B 1 122 ? 13.672 -31.031 -14.141 1 97.12 122 VAL B N 1
ATOM 2089 C CA . VAL B 1 122 ? 12.461 -30.562 -14.805 1 97.12 122 VAL B CA 1
ATOM 2090 C C . VAL B 1 122 ? 12.656 -30.609 -16.312 1 97.12 122 VAL B C 1
ATOM 2092 O O . VAL B 1 122 ? 13.773 -30.438 -16.812 1 97.12 122 VAL B O 1
ATOM 2095 N N . SER B 1 123 ? 11.484 -30.859 -17.031 1 95.5 123 SER B N 1
ATOM 2096 C CA . SER B 1 123 ? 11.469 -30.828 -18.484 1 95.5 123 SER B CA 1
ATOM 2097 C C . SER B 1 123 ? 10.695 -29.641 -19.016 1 95.5 123 SER B C 1
ATOM 2099 O O . SER B 1 123 ? 9.695 -29.234 -18.422 1 95.5 123 SER B O 1
ATOM 2101 N N . PRO B 1 124 ? 11.078 -29.094 -20.188 1 96.25 124 PRO B N 1
ATOM 2102 C CA . PRO B 1 124 ? 10.312 -28 -20.797 1 96.25 124 PRO B CA 1
ATOM 2103 C C . PRO B 1 124 ? 8.867 -28.391 -21.109 1 96.25 124 PRO B C 1
ATOM 2105 O O . PRO B 1 124 ? 7.996 -27.516 -21.188 1 96.25 124 PRO B O 1
ATOM 2108 N N . LEU B 1 125 ? 8.609 -29.672 -21.156 1 94.69 125 LEU B N 1
ATOM 2109 C CA . LEU B 1 125 ? 7.27 -30.156 -21.484 1 94.69 125 LEU B CA 1
ATOM 2110 C C . LEU B 1 125 ? 6.328 -30 -20.297 1 94.69 125 LEU B C 1
ATOM 2112 O O . LEU B 1 125 ? 5.105 -30.047 -20.453 1 94.69 125 LEU B O 1
ATOM 2116 N N . ASP B 1 126 ? 6.965 -29.688 -19.188 1 91.75 126 ASP B N 1
ATOM 2117 C CA . ASP B 1 126 ? 6.148 -29.641 -17.969 1 91.75 126 ASP B CA 1
ATOM 2118 C C . ASP B 1 126 ? 5.781 -28.203 -17.625 1 91.75 126 ASP B C 1
ATOM 2120 O O . ASP B 1 126 ? 5.133 -27.953 -16.594 1 91.75 126 ASP B O 1
ATOM 2124 N N . ILE B 1 127 ? 6.191 -27.344 -18.484 1 97.56 127 ILE B N 1
ATOM 2125 C CA . ILE B 1 127 ? 5.902 -25.938 -18.234 1 97.56 127 ILE B CA 1
ATOM 2126 C C . ILE B 1 127 ? 4.406 -25.672 -18.375 1 97.56 127 ILE B C 1
ATOM 2128 O O . ILE B 1 127 ? 3.785 -26.109 -19.344 1 97.56 127 ILE B O 1
ATOM 2132 N N . ARG B 1 128 ? 3.902 -25 -17.312 1 97 128 ARG B N 1
ATOM 2133 C CA . ARG B 1 128 ? 2.477 -24.703 -17.297 1 97 128 ARG B CA 1
ATOM 2134 C C . ARG B 1 128 ? 2.238 -23.203 -17.25 1 97 128 ARG B C 1
ATOM 2136 O O . ARG B 1 128 ? 2.748 -22.516 -16.359 1 97 128 ARG B O 1
ATOM 2143 N N . TYR B 1 129 ? 1.457 -22.766 -18.203 1 96.44 129 TYR B N 1
ATOM 2144 C CA . TYR B 1 129 ? 1.033 -21.375 -18.141 1 96.44 129 TYR B CA 1
ATOM 2145 C C . TYR B 1 129 ? 0.023 -21.156 -17.016 1 96.44 129 TYR B C 1
ATOM 2147 O O . TYR B 1 129 ? -0.874 -21.984 -16.812 1 96.44 129 TYR B O 1
ATOM 2155 N N . LEU B 1 130 ? 0.187 -20.062 -16.344 1 95.19 130 LEU B N 1
ATOM 2156 C CA . LEU B 1 130 ? -0.733 -19.781 -15.258 1 95.19 130 LEU B CA 1
ATOM 2157 C C . LEU B 1 130 ? -1.583 -18.562 -15.562 1 95.19 130 LEU B C 1
ATOM 2159 O O . LEU B 1 130 ? -1.112 -17.609 -16.203 1 95.19 130 LEU B O 1
ATOM 2163 N N . TYR B 1 131 ? -2.865 -18.656 -15.133 1 89 131 TYR B N 1
ATOM 2164 C CA . TYR B 1 131 ? -3.787 -17.562 -15.383 1 89 131 TYR B CA 1
ATOM 2165 C C . TYR B 1 131 ? -4.395 -17.047 -14.078 1 89 131 TYR B C 1
ATOM 2167 O O . TYR B 1 131 ? -5.414 -17.562 -13.625 1 89 131 TYR B O 1
ATOM 2175 N N . GLY B 1 132 ? -3.748 -17.094 -13.086 1 69.25 132 GLY B N 1
ATOM 2176 C CA . GLY B 1 132 ? -4.18 -16.922 -11.703 1 69.25 132 GLY B CA 1
ATOM 2177 C C . GLY B 1 132 ? -5.133 -15.758 -11.516 1 69.25 132 GLY B C 1
ATOM 2178 O O . GLY B 1 132 ? -6.129 -15.875 -10.797 1 69.25 132 GLY B O 1
ATOM 2179 N N . ARG B 1 133 ? -4.785 -14.203 -11.516 1 57.31 133 ARG B N 1
ATOM 2180 C CA . ARG B 1 133 ? -5.508 -13.031 -11.016 1 57.31 133 ARG B CA 1
ATOM 2181 C C . ARG B 1 133 ? -6.828 -12.852 -11.75 1 57.31 133 ARG B C 1
ATOM 2183 O O . ARG B 1 133 ? -6.848 -12.602 -12.953 1 57.31 133 ARG B O 1
ATOM 2190 N N . PRO B 1 134 ? -7.887 -13.508 -11.258 1 43.38 134 PRO B N 1
ATOM 2191 C CA . PRO B 1 134 ? -9.055 -13.211 -12.086 1 43.38 134 PRO B CA 1
ATOM 2192 C C . PRO B 1 134 ? -9.164 -11.734 -12.445 1 43.38 134 PRO B C 1
ATOM 2194 O O . PRO B 1 134 ? -8.625 -10.883 -11.727 1 43.38 134 PRO B O 1
#

Organism: NCBI:txid30044

InterPro domains:
  IPR001841 Zinc finger, RING-type [PF13639] (75-119)
  IPR001841 Zinc finger, RING-type [PS50089] (76-119)
  IPR001841 Zinc finger, RING-type [SM00184] (76-118)
  IPR013083 Zinc finger, RING/FYVE/PHD-type [G3DSA:3.30.40.10] (72-131)
  IPR037381 E3 ubiquitin-protein ligase RFWD3 [PTHR16047] (68-132)

Radius of gyration: 41.8 Å; Cα contacts (8 Å, |Δi|>4): 305; chains: 2; bounding box: 40×124×72 Å

Solvent-accessible surface area (backbone atoms only — not comparable to full-atom values): 14228 Å² total; per-residue (Å²): 108,69,64,58,50,51,49,50,45,50,48,52,46,51,51,50,49,51,51,39,52,53,52,51,51,53,46,50,53,50,47,52,50,51,53,51,51,41,50,51,53,51,52,51,49,51,50,52,46,50,54,51,49,52,50,36,49,50,42,48,52,50,40,51,51,53,52,51,51,53,50,59,60,42,31,15,83,84,79,62,45,67,43,32,79,62,75,76,41,19,34,26,28,43,76,86,11,42,54,32,21,41,60,59,48,54,56,48,43,72,76,38,55,40,40,92,80,82,58,49,81,44,59,84,86,46,56,36,58,38,50,75,57,122,111,68,66,57,52,52,50,50,44,50,49,51,46,51,50,52,49,51,51,38,50,51,52,51,50,53,46,50,52,51,47,52,51,50,53,51,51,42,50,51,52,51,50,52,50,52,51,51,47,50,53,50,48,52,51,36,50,51,43,48,51,50,39,52,50,53,51,52,51,53,50,58,46,37,29,14,83,83,78,63,46,66,43,33,77,60,77,77,41,18,34,25,28,42,78,86,12,44,63,31,21,41,60,57,48,54,56,48,43,71,76,39,56,41,39,92,82,80,57,48,79,42,58,84,86,43,56,36,58,38,55,56,74,124

Nearest PDB structures (foldseek):
  6s53-assembly2_H  TM=9.365E-01  e=2.284E-05  Homo sapiens
  5din-assembly1_A  TM=9.275E-01  e=9.907E-05  Homo sapiens
  5h7r-assembly1_D  TM=9.337E-01  e=1.689E-04  Homo sapiens
  7t92-assembly1_C  TM=9.579E-01  e=8.375E-04  Thermothelomyces thermophilus ATCC 42464
  7shk-assembly1_R  TM=6.798E-01  e=9.570E-04  Xenopus laevis

Foldseek 3Di:
DVVVVVVVVVVVVVVVVVVVVVVVVVVVVVVVVVVVVVVVVVVVVVVVVVVVVVVVVVVVVVVVVVVVVVLQQQAFPQPRHGADLDDQQFWKAWPVGDIGGDVRVVVVCVPPQADPPPRHGTDNVRIGTDDDRD/DVVVVVVVVVVVVVVVVVVVVVVVVVVVVVVVVVVVVVVVVVVVVVVVVVVVVVVVVVVVVVVVVVVVVVLQVQAFPQPRHGADLDDQQFWKAWPVGDIHGLVRVVVVCVPPQADPPPRHGTDNVRIGTDNPPD

Secondary structure (DSSP, 8-state):
-HHHHHHHHHHHHHHHHHHHHHHHHHHHHHHHHHHHHHHHHHHHHHHHHHHHHHHHHHHHHHHHHHHHHHHHHTB-TTT-PBPBSSSSSBEEE-TTS-EEEHHHHHHHHHH-SB-TTT--B--GGG-EE-BS--/-HHHHHHHHHHHHHHHHHHHHHHHHHHHHHHHHHHHHHHHHHHHHHHHHHHHHHHHHHHHHHHHHHHHHHHHHTB-TTT-PBPBSSSSSBEEE-TTSBEEEHHHHHHHHHH-SB-TTT--B--GGG-EE-----

pLDDT: mean 90.81, std 8.02, range [43.38, 98.44]

Sequence (268 aa):
IQKVLADDFQKKLMEKDELRVKLLDELKNQEITHLEEIEKLENKFKSELQVKDKICLELETQLLRLREDNELDVSCSICLDPWTFTGHHRLVALSCGHLFGDPCIRAYLAKAQMCPHCRAYVSPLDIRYLYGRPIQKVLADDFQKKLMEKDELRVKLLDELKNQEITHLEEIEKLENKFKSELQVKDKICLELETQLLRLREDNELDVSCSICLDPWTFTGHHRLVALSCGHLFGDPCIRAYLAKAQMCPHCRAYVSPLDIRYLYGRP